Protein AF-A0A6A3FKB7-F1 (afdb_monomer_lite)

Structure (mmCIF, N/CA/C/O backbone):
data_AF-A0A6A3FKB7-F1
#
_entry.id   AF-A0A6A3FKB7-F1
#
loop_
_atom_site.group_PDB
_atom_site.id
_atom_site.type_symbol
_atom_site.label_atom_id
_atom_site.label_alt_id
_atom_site.label_comp_id
_atom_site.label_asym_id
_atom_site.label_entity_id
_atom_site.label_seq_id
_atom_site.pdbx_PDB_ins_code
_atom_site.Cartn_x
_atom_site.Cartn_y
_atom_site.Cartn_z
_atom_site.occupancy
_atom_site.B_iso_or_equiv
_atom_site.auth_seq_id
_atom_site.auth_comp_id
_atom_site.auth_asym_id
_atom_site.auth_atom_id
_atom_site.pdbx_PDB_model_num
ATOM 1 N N . MET A 1 1 ? 15.872 8.298 20.020 1.00 58.31 1 MET A N 1
ATOM 2 C CA . MET A 1 1 ? 15.074 8.500 18.786 1.00 58.31 1 MET A CA 1
ATOM 3 C C . MET A 1 1 ? 13.863 7.570 18.699 1.00 58.31 1 MET A C 1
ATOM 5 O O . MET A 1 1 ? 12.781 8.082 18.463 1.00 58.31 1 MET A O 1
ATOM 9 N N . ILE A 1 2 ? 13.995 6.256 18.947 1.00 61.88 2 ILE A N 1
ATOM 10 C CA . ILE A 1 2 ? 12.861 5.299 18.906 1.00 61.88 2 ILE A CA 1
ATOM 11 C C . ILE A 1 2 ? 11.715 5.698 19.858 1.00 61.88 2 ILE A C 1
ATOM 13 O O . ILE A 1 2 ? 10.559 5.706 19.453 1.00 61.88 2 ILE A O 1
ATOM 17 N N . ASP A 1 3 ? 12.032 6.111 21.088 1.00 78.69 3 ASP A N 1
ATOM 18 C CA . ASP A 1 3 ? 11.029 6.539 22.079 1.00 78.69 3 ASP A CA 1
ATOM 19 C C . ASP A 1 3 ? 10.209 7.767 21.624 1.00 78.69 3 ASP A C 1
ATOM 21 O O . ASP A 1 3 ? 8.993 7.818 21.791 1.00 78.69 3 ASP A O 1
ATOM 25 N N . GLN A 1 4 ? 10.852 8.730 20.953 1.00 84.50 4 GLN A N 1
ATOM 26 C CA . GLN A 1 4 ? 10.176 9.915 20.415 1.00 84.50 4 GLN A CA 1
ATOM 27 C C . GLN A 1 4 ? 9.254 9.563 19.241 1.00 84.50 4 GLN A C 1
ATOM 29 O O . GLN A 1 4 ? 8.135 10.064 19.165 1.00 84.50 4 GLN A O 1
ATOM 34 N N . ALA A 1 5 ? 9.696 8.672 18.349 1.00 85.69 5 ALA A N 1
ATOM 35 C CA . ALA A 1 5 ? 8.876 8.197 17.241 1.00 85.69 5 ALA A CA 1
ATOM 36 C C . ALA A 1 5 ? 7.617 7.477 17.752 1.00 85.69 5 ALA A C 1
ATOM 38 O O . ALA A 1 5 ? 6.517 7.778 17.288 1.00 85.69 5 ALA A O 1
ATOM 39 N N . LYS A 1 6 ? 7.749 6.598 18.757 1.00 88.25 6 LYS A N 1
ATOM 40 C CA . LYS A 1 6 ? 6.601 5.907 19.368 1.00 88.25 6 LYS A CA 1
ATOM 41 C C . LYS A 1 6 ? 5.628 6.882 20.042 1.00 88.25 6 LYS A C 1
ATOM 43 O O . LYS A 1 6 ? 4.419 6.760 19.858 1.00 88.25 6 LYS A O 1
ATOM 48 N N . LYS A 1 7 ? 6.137 7.894 20.757 1.00 91.06 7 LYS A N 1
ATOM 49 C CA . LYS A 1 7 ? 5.312 8.971 21.341 1.00 91.06 7 LYS A CA 1
ATOM 50 C C . LYS A 1 7 ? 4.525 9.740 20.282 1.00 91.06 7 LYS A C 1
ATOM 52 O O . LYS A 1 7 ? 3.351 10.040 20.488 1.00 91.06 7 LYS A O 1
ATOM 57 N N . GLU A 1 8 ? 5.145 10.042 19.146 1.00 91.50 8 GLU A N 1
ATOM 58 C CA . GLU A 1 8 ? 4.450 10.708 18.044 1.00 91.50 8 GLU A CA 1
ATOM 59 C C . GLU A 1 8 ? 3.413 9.811 17.375 1.00 91.50 8 GLU A C 1
ATOM 61 O O . GLU A 1 8 ? 2.314 10.282 17.095 1.00 91.50 8 GLU A O 1
ATOM 66 N N . LEU A 1 9 ? 3.704 8.524 17.177 1.00 90.38 9 LEU A N 1
ATOM 67 C CA . LEU A 1 9 ? 2.720 7.572 16.661 1.00 90.38 9 LEU A CA 1
ATOM 68 C C . LEU A 1 9 ? 1.465 7.541 17.538 1.00 90.38 9 LEU A C 1
ATOM 70 O O . LEU A 1 9 ? 0.347 7.627 17.032 1.00 90.38 9 LEU A O 1
ATOM 74 N N . GLU A 1 10 ? 1.652 7.485 18.853 1.00 91.31 10 GLU A N 1
ATOM 75 C CA . GLU A 1 10 ? 0.555 7.506 19.817 1.00 91.31 10 GLU A CA 1
ATOM 76 C C . GLU A 1 10 ? -0.222 8.832 19.786 1.00 91.31 10 GLU A C 1
ATOM 78 O O . GLU A 1 10 ? -1.454 8.842 19.803 1.00 91.31 10 GLU A O 1
ATOM 83 N N . LEU A 1 11 ? 0.473 9.967 19.654 1.00 92.31 11 LEU A N 1
ATOM 84 C CA . LEU A 1 11 ? -0.173 11.268 19.473 1.00 92.31 11 LEU A CA 1
ATOM 85 C C . LEU A 1 11 ? -1.047 11.301 18.210 1.00 92.31 11 LEU A C 1
ATOM 87 O O . LEU A 1 11 ? -2.169 11.809 18.253 1.00 92.31 11 LEU A O 1
ATOM 91 N N . TYR A 1 12 ? -0.551 10.770 17.092 1.00 91.44 12 TYR A N 1
ATOM 92 C CA . TYR A 1 12 ? -1.297 10.705 15.837 1.00 91.44 12 TYR A CA 1
ATOM 93 C C . TYR A 1 12 ? -2.504 9.764 15.930 1.00 91.44 12 TYR A C 1
ATOM 95 O O . TYR A 1 12 ? -3.583 10.142 15.473 1.00 91.44 12 TYR A O 1
ATOM 103 N N . ARG A 1 13 ? -2.375 8.609 16.599 1.00 90.44 13 ARG A N 1
ATOM 104 C CA . ARG A 1 13 ? -3.504 7.705 16.891 1.00 90.44 13 ARG A CA 1
ATOM 105 C C . ARG A 1 13 ? -4.603 8.409 17.692 1.00 90.44 13 ARG A C 1
ATOM 107 O O . ARG A 1 13 ? -5.760 8.395 17.275 1.00 90.44 13 ARG A O 1
ATOM 114 N N . ARG A 1 14 ? -4.244 9.103 18.780 1.00 92.38 14 ARG A N 1
ATOM 115 C CA . ARG A 1 14 ? -5.203 9.873 19.598 1.00 92.38 14 ARG A CA 1
ATOM 116 C C . ARG A 1 14 ? -5.870 10.995 18.811 1.00 92.38 14 ARG A C 1
ATOM 118 O O . ARG A 1 14 ? -7.070 11.212 18.929 1.00 92.38 14 ARG A O 1
ATOM 125 N N . ARG A 1 15 ? -5.109 11.719 17.986 1.00 91.75 15 ARG A N 1
ATOM 126 C CA . ARG A 1 15 ? -5.670 12.772 17.125 1.00 91.75 15 ARG A CA 1
ATOM 127 C C . ARG A 1 15 ? -6.624 12.202 16.081 1.00 91.75 15 ARG A C 1
ATOM 129 O O . ARG A 1 15 ? -7.678 12.791 15.870 1.00 91.75 15 ARG A O 1
ATOM 136 N N . GLY A 1 16 ? -6.286 11.065 15.476 1.00 91.75 16 GLY A N 1
ATOM 137 C CA . GLY A 1 16 ? -7.167 10.345 14.560 1.00 91.75 16 GLY A CA 1
ATOM 138 C C . GLY A 1 16 ? -8.492 9.962 15.218 1.00 91.75 16 GLY A C 1
ATOM 139 O O . GLY A 1 16 ? -9.553 10.188 14.644 1.00 91.75 16 GLY A O 1
ATOM 140 N N . GLU A 1 17 ? -8.453 9.479 16.462 1.00 91.69 17 GLU A N 1
ATOM 141 C CA . GLU A 1 17 ? -9.659 9.199 17.246 1.00 91.69 17 GLU A CA 1
ATOM 142 C C . GLU A 1 17 ? -10.502 10.453 17.507 1.00 91.69 17 GLU A C 1
ATOM 144 O O . GLU A 1 17 ? -11.711 10.432 17.286 1.00 91.69 17 GLU A O 1
ATOM 149 N N . VAL A 1 18 ? -9.880 11.566 17.903 1.00 94.00 18 VAL A N 1
ATOM 150 C CA . VAL A 1 18 ? -10.597 12.837 18.092 1.00 94.00 18 VAL A CA 1
ATOM 151 C C . VAL A 1 18 ? -11.254 13.308 16.793 1.00 94.00 18 VAL A C 1
ATOM 153 O O . VAL A 1 18 ? -12.400 13.753 16.829 1.00 94.00 18 VAL A O 1
ATOM 156 N N . ILE A 1 19 ? -10.556 13.216 15.655 1.00 91.56 19 ILE A N 1
ATOM 157 C CA . ILE A 1 19 ? -11.103 13.586 14.340 1.00 91.56 19 ILE A CA 1
ATOM 158 C C . ILE A 1 19 ? -12.301 12.702 14.006 1.00 91.56 19 ILE A C 1
ATOM 160 O O . ILE A 1 19 ? -13.365 13.227 13.696 1.00 91.56 19 ILE A O 1
ATOM 164 N N . ARG A 1 20 ? -12.161 11.380 14.135 1.00 90.94 20 ARG A N 1
ATOM 165 C CA . ARG A 1 20 ? -13.242 10.427 13.858 1.00 90.94 20 ARG A CA 1
ATOM 166 C C . ARG A 1 20 ? -14.475 10.698 14.718 1.00 90.94 20 ARG A C 1
ATOM 168 O O . ARG A 1 20 ? -15.578 10.731 14.194 1.00 90.94 20 ARG A O 1
ATOM 175 N N . ASN A 1 21 ? -14.289 10.960 16.010 1.00 92.56 21 ASN A N 1
ATOM 176 C CA . ASN A 1 21 ? -15.400 11.226 16.926 1.00 92.56 21 ASN A CA 1
ATOM 177 C C . ASN A 1 21 ? -16.098 12.566 16.636 1.00 92.56 21 ASN A C 1
ATOM 179 O O . ASN A 1 21 ? -17.286 12.708 16.910 1.00 92.56 21 ASN A O 1
ATOM 183 N N . LYS A 1 22 ? -15.374 13.557 16.099 1.00 94.50 22 LYS A N 1
ATOM 184 C CA . LYS A 1 22 ? -15.938 14.867 15.730 1.00 94.50 22 LYS A CA 1
ATOM 185 C C . LYS A 1 22 ? -16.515 14.912 14.317 1.00 94.50 22 LYS A C 1
ATOM 187 O O . LYS A 1 22 ? -17.353 15.765 14.042 1.00 94.50 22 LYS A O 1
ATOM 192 N N . CYS A 1 23 ? -16.044 14.043 13.430 1.00 91.38 23 CYS A N 1
ATOM 193 C CA . CYS A 1 23 ? -16.405 14.007 12.017 1.00 91.38 23 CYS A CA 1
ATOM 194 C C . CYS A 1 23 ? -16.743 12.569 11.564 1.00 91.38 23 CYS A C 1
ATOM 196 O O . CYS A 1 23 ? -16.122 12.085 10.610 1.00 91.38 23 CYS A O 1
ATOM 198 N N . PRO A 1 24 ? -17.685 11.869 12.232 1.00 91.06 24 PRO A N 1
ATOM 199 C CA . PRO A 1 24 ? -17.969 10.463 11.942 1.00 91.06 24 PRO A CA 1
ATOM 200 C C . PRO A 1 24 ? -18.500 10.274 10.518 1.00 91.06 24 PRO A C 1
ATOM 202 O O . PRO A 1 24 ? -17.981 9.437 9.789 1.00 91.06 24 PRO A O 1
ATOM 205 N N . GLU A 1 25 ? -19.416 11.141 10.083 1.00 93.44 25 GLU A N 1
ATOM 206 C CA . GLU A 1 25 ? -20.048 11.102 8.756 1.00 93.44 25 GLU A CA 1
ATOM 207 C C . GLU A 1 25 ? -19.017 11.130 7.615 1.00 93.44 25 GLU A C 1
ATOM 209 O O . GLU A 1 25 ? -19.076 10.315 6.699 1.00 93.44 25 GLU A O 1
ATOM 214 N N . TYR A 1 26 ? -18.008 12.006 7.700 1.00 90.06 26 TYR A N 1
ATOM 215 C CA . TYR A 1 26 ? -16.941 12.086 6.694 1.00 90.06 26 TYR A CA 1
ATOM 216 C C . TYR A 1 26 ? -16.057 10.836 6.680 1.00 90.06 26 TYR A C 1
ATOM 218 O O . TYR A 1 26 ? -15.640 10.377 5.616 1.00 90.06 26 TYR A O 1
ATOM 226 N N . CYS A 1 27 ? -15.742 10.284 7.856 1.00 88.12 27 CYS A N 1
ATOM 227 C CA . CYS A 1 27 ? -14.946 9.062 7.942 1.00 88.12 27 CYS A CA 1
ATOM 228 C C . CYS A 1 27 ? -15.719 7.875 7.353 1.00 88.12 27 CYS A C 1
ATOM 230 O O . CYS A 1 27 ? -15.154 7.096 6.587 1.00 88.12 27 CYS A O 1
ATOM 232 N N . GLU A 1 28 ? -17.008 7.768 7.674 1.00 89.38 28 GLU A N 1
ATOM 233 C CA . GLU A 1 28 ? -17.910 6.742 7.153 1.00 89.38 28 GLU A CA 1
ATOM 234 C C . GLU A 1 28 ? -18.101 6.863 5.641 1.00 89.38 28 GLU A C 1
ATOM 236 O O . GLU A 1 28 ? -18.038 5.855 4.944 1.00 89.38 28 GLU A O 1
ATOM 241 N N . GLU A 1 29 ? -18.257 8.073 5.100 1.00 91.00 29 GLU A N 1
ATOM 242 C CA . GLU A 1 29 ? -18.391 8.287 3.656 1.00 91.00 29 GLU A CA 1
ATOM 243 C C . GLU A 1 29 ? -17.128 7.851 2.897 1.00 91.00 29 GLU A C 1
ATOM 245 O O . GLU A 1 29 ? -17.216 7.178 1.865 1.00 91.00 29 GLU A O 1
ATOM 250 N N . ILE A 1 30 ? -15.942 8.170 3.428 1.00 88.06 30 ILE A N 1
ATOM 251 C CA . ILE A 1 30 ? -14.670 7.729 2.842 1.00 88.06 30 ILE A CA 1
ATOM 252 C C . ILE A 1 30 ? -14.556 6.204 2.901 1.00 88.06 30 ILE A C 1
ATOM 254 O O . ILE A 1 30 ? -14.237 5.587 1.885 1.00 88.06 30 ILE A O 1
ATOM 258 N N . LEU A 1 31 ? -14.838 5.585 4.052 1.00 87.00 31 LEU A N 1
ATOM 259 C CA . LEU A 1 31 ? -14.788 4.127 4.204 1.00 87.00 31 LEU A CA 1
ATOM 260 C C . LEU A 1 31 ? -15.800 3.425 3.292 1.00 87.00 31 LEU A C 1
ATOM 262 O O . LEU A 1 31 ? -15.442 2.469 2.611 1.00 87.00 31 LEU A O 1
ATOM 266 N N . LYS A 1 32 ? -17.018 3.956 3.172 1.00 88.62 32 LYS A N 1
ATOM 267 C CA . LYS A 1 32 ? -18.033 3.444 2.248 1.00 88.62 32 LYS A CA 1
ATOM 268 C C . LYS A 1 32 ? -17.564 3.521 0.798 1.00 88.62 32 LYS A C 1
ATOM 270 O O . LYS A 1 32 ? -17.736 2.570 0.044 1.00 88.62 32 LYS A O 1
ATOM 275 N N . LYS A 1 33 ? -16.925 4.624 0.401 1.00 87.69 33 LYS A N 1
ATOM 276 C CA . LYS A 1 33 ? -16.352 4.758 -0.944 1.00 87.69 33 LYS A CA 1
ATOM 277 C C . LYS A 1 33 ? -15.247 3.731 -1.192 1.00 87.69 33 LYS A C 1
ATOM 279 O O . LYS A 1 33 ? -15.163 3.183 -2.288 1.00 87.69 33 LYS A O 1
ATOM 284 N N . ILE A 1 34 ? -14.418 3.459 -0.185 1.00 84.75 34 ILE A N 1
ATOM 285 C CA . ILE A 1 34 ? -13.411 2.392 -0.226 1.00 84.75 34 ILE A CA 1
ATOM 286 C C . ILE A 1 34 ? -14.090 1.027 -0.408 1.00 84.75 34 ILE A C 1
ATOM 288 O O . ILE A 1 34 ? -13.704 0.269 -1.295 1.00 84.75 34 ILE A O 1
ATOM 292 N N . ASP A 1 35 ? -15.132 0.736 0.369 1.00 84.62 35 ASP A N 1
ATOM 293 C CA . ASP A 1 35 ? -15.893 -0.510 0.257 1.00 84.62 35 ASP A CA 1
ATOM 294 C C . ASP A 1 35 ? -16.522 -0.683 -1.125 1.00 84.62 35 ASP A C 1
ATOM 296 O O . ASP A 1 35 ? -16.459 -1.767 -1.702 1.00 84.62 35 ASP A O 1
ATOM 300 N N . ASP A 1 36 ? -17.103 0.380 -1.678 1.00 85.62 36 ASP A N 1
ATOM 301 C CA . ASP A 1 36 ? -17.734 0.352 -2.995 1.00 85.62 36 ASP A CA 1
ATOM 302 C C . ASP A 1 36 ? -16.709 0.132 -4.118 1.00 85.62 36 ASP A C 1
ATOM 304 O O . ASP A 1 36 ? -16.989 -0.614 -5.058 1.00 85.62 36 ASP A O 1
ATOM 308 N N . LEU A 1 37 ? -15.494 0.683 -3.999 1.00 82.50 37 LEU A N 1
ATOM 309 C CA . LEU A 1 37 ? -14.394 0.389 -4.928 1.00 82.50 37 LEU A CA 1
ATOM 310 C C . LEU A 1 37 ? -13.999 -1.093 -4.893 1.00 82.50 37 LEU A C 1
ATOM 312 O O . LEU A 1 37 ? -13.748 -1.690 -5.941 1.00 82.50 37 LEU A O 1
ATOM 316 N N . PHE A 1 38 ? -14.001 -1.707 -3.708 1.00 81.25 38 PHE A N 1
ATOM 317 C CA . PHE A 1 38 ? -13.690 -3.127 -3.548 1.00 81.25 38 PHE A CA 1
ATOM 318 C C . PHE A 1 38 ? -14.813 -4.072 -4.007 1.00 81.25 38 PHE A C 1
ATOM 320 O O . PHE A 1 38 ? -14.555 -5.257 -4.197 1.00 81.25 38 PHE A O 1
ATOM 327 N N . LYS A 1 39 ? -16.038 -3.574 -4.231 1.00 80.75 39 LYS A N 1
ATOM 328 C CA . LYS A 1 39 ? -17.137 -4.350 -4.842 1.00 80.75 39 LYS A CA 1
ATOM 329 C C . LYS A 1 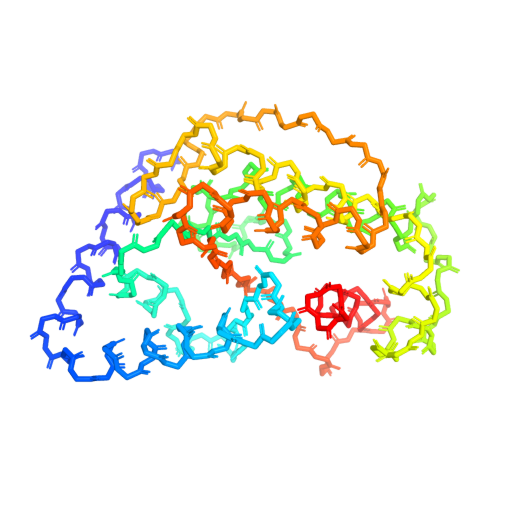39 ? -17.034 -4.444 -6.369 1.00 80.75 39 LYS A C 1
ATOM 331 O O . LYS A 1 39 ? -17.813 -5.172 -6.983 1.00 80.75 39 LYS A O 1
ATOM 336 N N . SER A 1 40 ? -16.109 -3.711 -6.995 1.00 75.94 40 SER A N 1
ATOM 337 C CA . SER A 1 40 ? -15.831 -3.828 -8.432 1.00 75.94 40 SER A CA 1
ATOM 338 C C . SER A 1 40 ? -15.452 -5.274 -8.798 1.00 75.94 40 SER A C 1
ATOM 340 O O . SER A 1 40 ? -14.743 -5.912 -8.023 1.00 75.94 40 SER A O 1
ATOM 342 N N . PRO A 1 41 ? -15.832 -5.796 -9.984 1.00 68.19 41 PRO A N 1
ATOM 343 C CA . PRO A 1 41 ? -15.390 -7.115 -10.459 1.00 68.19 41 PRO A CA 1
ATOM 344 C C . PRO A 1 41 ? -13.863 -7.245 -10.566 1.00 68.19 41 PRO A C 1
ATOM 346 O O . PRO A 1 41 ? -13.320 -8.345 -10.498 1.00 68.19 41 PRO A O 1
ATOM 349 N N . HIS A 1 42 ? -13.187 -6.107 -10.732 1.00 68.19 42 HIS A N 1
ATOM 350 C CA . HIS A 1 42 ? -11.734 -5.973 -10.729 1.00 68.19 42 HIS A CA 1
ATOM 351 C C . HIS A 1 42 ? -11.391 -4.917 -9.681 1.00 68.19 42 HIS A C 1
ATOM 353 O O . HIS A 1 42 ? -11.185 -3.749 -10.025 1.00 68.19 42 HIS A O 1
ATOM 359 N N . PRO A 1 43 ? -11.463 -5.265 -8.387 1.00 69.06 43 PRO A N 1
ATOM 360 C CA . PRO A 1 43 ? -11.158 -4.302 -7.358 1.00 69.06 43 PRO A CA 1
ATOM 361 C C . PRO A 1 43 ? -9.666 -4.002 -7.428 1.00 69.06 43 PRO A C 1
ATOM 363 O O . PRO A 1 43 ? -8.839 -4.917 -7.396 1.00 69.06 43 PRO A O 1
ATOM 366 N N . LEU A 1 44 ? -9.323 -2.717 -7.531 1.00 69.50 44 LEU A N 1
ATOM 367 C CA . LEU A 1 44 ? -7.935 -2.313 -7.365 1.00 69.50 44 LEU A CA 1
ATOM 368 C C . LEU A 1 44 ? -7.506 -2.765 -5.973 1.00 69.50 44 LEU A C 1
ATOM 370 O O . LEU A 1 44 ? -8.225 -2.491 -5.009 1.00 69.50 44 LEU A O 1
ATOM 374 N N . PRO A 1 45 ? -6.352 -3.421 -5.817 1.00 61.25 45 PRO A N 1
ATOM 375 C CA . PRO A 1 45 ? -5.990 -3.913 -4.499 1.00 61.25 45 PRO A CA 1
ATOM 376 C C . PRO A 1 45 ? -5.584 -2.781 -3.543 1.00 61.25 45 PRO A C 1
ATOM 378 O O . PRO A 1 45 ? -5.284 -3.042 -2.385 1.00 61.25 45 PRO A O 1
ATOM 381 N N . PHE A 1 46 ? -5.544 -1.528 -4.011 1.00 68.00 46 PHE A N 1
ATOM 382 C CA . PHE A 1 46 ? -4.977 -0.402 -3.283 1.00 68.00 46 PHE A CA 1
ATOM 383 C C . PHE A 1 46 ? -5.792 0.860 -3.478 1.00 68.00 46 PHE A C 1
ATOM 385 O O . PHE A 1 46 ? -6.361 1.122 -4.536 1.00 68.00 46 PHE A O 1
ATOM 392 N N . ILE A 1 47 ? -5.726 1.702 -2.458 1.00 66.38 47 ILE A N 1
ATOM 393 C CA . ILE A 1 47 ? -6.082 3.109 -2.538 1.00 66.38 47 ILE A CA 1
ATOM 394 C C . ILE A 1 47 ? -4.791 3.893 -2.336 1.00 66.38 47 ILE A C 1
ATOM 396 O O . ILE A 1 47 ? -3.867 3.441 -1.672 1.00 66.38 47 ILE A O 1
ATOM 400 N N . CYS A 1 48 ? -4.679 5.050 -2.969 1.00 67.62 48 CYS A N 1
ATOM 401 C CA . CYS A 1 48 ? -3.533 5.923 -2.795 1.00 67.62 48 CYS A CA 1
ATOM 402 C C . CYS A 1 48 ? -4.061 7.315 -2.469 1.00 67.62 48 CYS A C 1
ATOM 404 O O . CYS A 1 48 ? -4.796 7.901 -3.265 1.00 67.62 48 CYS A O 1
ATOM 406 N N . VAL A 1 49 ? -3.728 7.819 -1.281 1.00 67.31 49 VAL A N 1
ATOM 407 C CA . VAL A 1 49 ? -4.135 9.154 -0.837 1.00 67.31 49 VAL A CA 1
ATOM 408 C C . VAL A 1 49 ? -3.060 10.149 -1.266 1.00 67.31 49 VAL A C 1
ATOM 410 O O . VAL A 1 49 ? -1.996 10.232 -0.660 1.00 67.31 49 VAL A O 1
ATOM 413 N N . GLU A 1 50 ? -3.340 10.912 -2.320 1.00 67.06 50 GLU A N 1
ATOM 414 C CA . GLU A 1 50 ? -2.448 11.952 -2.837 1.00 67.06 50 GLU A CA 1
ATOM 415 C C . GLU A 1 50 ? -2.829 13.333 -2.281 1.00 67.06 50 GLU A C 1
ATOM 417 O O . GLU A 1 50 ? -4.004 13.662 -2.132 1.00 67.06 50 GLU A O 1
ATOM 422 N N . GLY A 1 51 ? -1.831 14.163 -1.975 1.00 65.62 51 GLY A N 1
ATOM 423 C CA . GLY A 1 51 ? -2.044 15.528 -1.497 1.00 65.62 51 GLY A CA 1
ATOM 424 C C . GLY A 1 51 ? -0.740 16.229 -1.129 1.00 65.62 51 GLY A C 1
ATOM 425 O O . GLY A 1 51 ? 0.248 15.579 -0.775 1.00 65.62 51 GLY A O 1
ATOM 426 N N . SER A 1 52 ? -0.730 17.560 -1.183 1.00 69.12 52 SER A N 1
ATOM 427 C CA . SER A 1 52 ? 0.439 18.374 -0.825 1.00 69.12 52 SER A CA 1
ATOM 428 C C . SER A 1 52 ? 0.882 18.161 0.630 1.00 69.12 52 SER A C 1
ATOM 430 O O . SER A 1 52 ? 0.131 17.656 1.476 1.00 69.12 52 SER A O 1
ATOM 432 N N . SER A 1 53 ? 2.125 18.536 0.941 1.00 72.31 53 SER A N 1
ATOM 433 C CA . SER A 1 53 ? 2.599 18.555 2.329 1.00 72.31 53 SER A CA 1
ATOM 434 C C . SER A 1 53 ? 1.690 19.445 3.188 1.00 72.31 53 SER A C 1
ATOM 436 O O . SER A 1 53 ? 1.201 20.475 2.724 1.00 72.31 53 SER A O 1
ATOM 438 N N . GLY A 1 54 ? 1.399 19.006 4.413 1.00 76.44 54 GLY A N 1
ATOM 439 C CA . GLY A 1 54 ? 0.496 19.708 5.332 1.00 76.44 54 GLY A CA 1
ATOM 440 C C . GLY A 1 54 ? -1.007 19.537 5.069 1.00 76.44 54 GLY A C 1
ATOM 441 O O . GLY A 1 54 ? -1.800 19.991 5.884 1.00 76.44 54 GLY A O 1
ATOM 442 N N . MET A 1 55 ? -1.431 18.833 4.011 1.00 81.44 55 MET A N 1
ATOM 443 C CA . MET A 1 55 ? -2.861 18.637 3.683 1.00 81.44 55 MET A CA 1
ATOM 444 C C . MET A 1 55 ? -3.591 17.613 4.574 1.00 81.44 55 MET A C 1
ATOM 446 O O . MET A 1 55 ? -4.723 17.241 4.288 1.00 81.44 55 MET A O 1
ATOM 450 N N . GLY A 1 56 ? -2.953 17.122 5.639 1.00 81.38 56 GLY A N 1
ATOM 451 C CA . GLY A 1 56 ? -3.614 16.240 6.602 1.00 81.38 56 GLY A CA 1
ATOM 452 C C . GLY A 1 56 ? -3.644 14.749 6.239 1.00 81.38 56 GLY A C 1
ATOM 453 O O . GLY A 1 56 ? -4.458 14.021 6.794 1.00 81.38 56 GLY A O 1
ATOM 454 N N . LYS A 1 57 ? -2.794 14.265 5.321 1.00 83.31 57 LYS A N 1
ATOM 455 C CA . LYS A 1 57 ? -2.814 12.859 4.857 1.00 83.31 57 LYS A CA 1
ATOM 456 C C . LYS A 1 57 ? -2.560 11.854 5.975 1.00 83.31 57 LYS A C 1
ATOM 458 O O . LYS A 1 57 ? -3.320 10.903 6.127 1.00 83.31 57 LYS A O 1
ATOM 463 N N . SER A 1 58 ? -1.541 12.092 6.798 1.00 84.94 58 SER A N 1
ATOM 464 C CA . SER A 1 58 ? -1.266 11.231 7.944 1.00 84.94 58 SER A CA 1
ATOM 465 C C . SER A 1 58 ? -2.429 11.298 8.948 1.00 84.94 58 SER A C 1
ATOM 467 O O . SER A 1 58 ? -2.881 10.270 9.429 1.00 84.94 58 SER A O 1
ATOM 469 N N . GLN A 1 59 ? -3.005 12.477 9.208 1.00 86.56 59 GLN A N 1
ATOM 470 C CA . GLN A 1 59 ? -4.195 12.628 10.060 1.00 86.56 59 GLN A CA 1
ATOM 471 C C . GLN A 1 59 ? -5.389 11.833 9.522 1.00 86.56 59 GLN A C 1
ATOM 473 O O . GLN A 1 59 ? -6.055 11.161 10.307 1.00 86.56 59 GLN A O 1
ATOM 478 N N . LEU A 1 60 ? -5.625 11.865 8.207 1.00 84.31 60 LEU A N 1
ATOM 479 C CA . LEU A 1 60 ? -6.636 11.038 7.557 1.00 84.31 60 LEU A CA 1
ATOM 480 C C . LEU A 1 60 ? -6.334 9.551 7.772 1.00 84.31 60 LEU A C 1
ATOM 482 O O . LEU A 1 60 ? -7.220 8.822 8.205 1.00 84.31 60 LEU A O 1
ATOM 486 N N . ALA A 1 61 ? -5.087 9.117 7.566 1.00 85.50 61 ALA A N 1
ATOM 487 C CA . ALA A 1 61 ? -4.678 7.729 7.776 1.00 85.50 61 ALA A CA 1
ATOM 488 C C . ALA A 1 61 ? -5.029 7.217 9.179 1.00 85.50 61 ALA A C 1
ATOM 490 O O . ALA A 1 61 ? -5.612 6.150 9.318 1.00 85.50 61 ALA A O 1
ATOM 491 N N . PHE A 1 62 ? -4.744 8.003 10.221 1.00 88.19 62 PHE A N 1
ATOM 492 C CA . PHE A 1 62 ? -5.053 7.615 11.601 1.00 88.19 62 PHE A CA 1
ATOM 493 C C . PHE A 1 62 ? -6.524 7.821 11.995 1.00 88.19 62 PHE A C 1
ATOM 495 O O . PHE A 1 62 ? -6.980 7.210 12.965 1.00 88.19 62 PHE A O 1
ATOM 502 N N . ALA A 1 63 ? -7.271 8.672 11.286 1.00 89.12 63 ALA A N 1
ATOM 503 C CA . ALA A 1 63 ? -8.706 8.848 11.505 1.00 89.12 63 ALA A CA 1
ATOM 504 C C . ALA A 1 63 ? -9.518 7.679 10.925 1.00 89.12 63 ALA A C 1
ATOM 506 O O . ALA A 1 63 ? -10.473 7.220 11.561 1.00 89.12 63 ALA A O 1
ATOM 507 N N . LEU A 1 64 ? -9.098 7.157 9.766 1.00 83.12 64 LEU A N 1
ATOM 508 C CA . LEU A 1 64 ? -9.706 6.006 9.102 1.00 83.12 64 LEU A CA 1
ATOM 509 C C . LEU A 1 64 ? -9.444 4.720 9.904 1.00 83.12 64 LEU A C 1
ATOM 511 O O . LEU A 1 64 ? -8.418 4.056 9.773 1.00 83.12 64 LEU A O 1
ATOM 515 N N . LYS A 1 65 ? -10.402 4.349 10.755 1.00 76.50 65 LYS A N 1
ATOM 516 C CA . LYS A 1 65 ? -10.414 3.073 11.482 1.00 76.50 65 LYS A CA 1
ATOM 517 C C . LYS A 1 65 ? -11.695 2.330 11.122 1.00 76.50 65 LYS A C 1
ATOM 519 O O . LYS A 1 65 ? -12.728 2.563 11.737 1.00 76.50 65 LYS A O 1
ATOM 524 N N . GLY A 1 66 ? -11.611 1.503 10.086 1.00 74.50 66 GLY A N 1
ATOM 525 C CA . GLY A 1 66 ? -12.705 0.644 9.639 1.00 74.50 66 GLY A CA 1
ATOM 526 C C . GLY A 1 66 ? -12.519 -0.807 10.075 1.00 74.50 66 GLY A C 1
ATOM 527 O O . GLY A 1 66 ? -11.590 -1.143 10.808 1.00 74.50 66 GLY A O 1
ATOM 528 N N . GLU A 1 67 ? -13.387 -1.671 9.562 1.00 83.50 67 GLU A N 1
ATOM 529 C CA . GLU A 1 67 ? -13.350 -3.125 9.783 1.00 83.50 67 GLU A CA 1
ATOM 530 C C . GLU A 1 67 ? -12.220 -3.822 9.005 1.00 83.50 67 GLU A C 1
ATOM 532 O O . GLU A 1 67 ? -11.940 -5.002 9.213 1.00 83.50 67 GLU A O 1
ATOM 537 N N . ARG A 1 68 ? -11.559 -3.091 8.098 1.00 87.75 68 ARG A N 1
ATOM 538 C CA . ARG A 1 68 ? -10.504 -3.611 7.226 1.00 87.75 68 ARG A CA 1
ATOM 539 C C . ARG A 1 68 ? -9.116 -3.416 7.834 1.00 87.75 68 ARG A C 1
ATOM 541 O O . ARG A 1 68 ? -8.866 -2.376 8.457 1.00 87.75 68 ARG A O 1
ATOM 548 N N . PRO A 1 69 ? -8.184 -4.349 7.592 1.00 89.94 69 PRO A N 1
ATOM 549 C CA . PRO A 1 69 ? -6.774 -4.081 7.808 1.00 89.94 69 PRO A CA 1
ATOM 550 C C . PRO A 1 69 ? -6.289 -2.971 6.868 1.00 89.94 69 PRO A C 1
ATOM 552 O O . PRO A 1 69 ? -6.769 -2.839 5.739 1.00 89.94 69 PRO A O 1
ATOM 555 N N . TRP A 1 70 ? -5.311 -2.180 7.297 1.00 88.44 70 TRP A N 1
ATOM 556 C CA . TRP A 1 70 ? -4.659 -1.218 6.415 1.00 88.44 70 TRP A CA 1
ATOM 557 C C . TRP A 1 70 ? -3.195 -1.009 6.743 1.00 88.44 70 TRP A C 1
ATOM 559 O O . TRP A 1 70 ? -2.762 -1.147 7.885 1.00 88.44 70 TRP A O 1
ATOM 569 N N . PHE A 1 71 ? -2.427 -0.630 5.728 1.00 88.62 71 PHE A N 1
ATOM 570 C CA . PHE A 1 71 ? -1.020 -0.289 5.886 1.00 88.62 71 PHE A CA 1
ATOM 571 C C . PHE A 1 71 ? -0.770 1.179 5.587 1.00 88.62 71 PHE A C 1
ATOM 573 O O . PHE A 1 71 ? -1.400 1.766 4.709 1.00 88.62 71 PHE A O 1
ATOM 580 N N . TYR A 1 72 ? 0.220 1.742 6.269 1.00 88.00 72 TYR A N 1
ATOM 581 C CA . TYR A 1 72 ? 0.747 3.067 5.985 1.00 88.00 72 TYR A CA 1
ATOM 582 C C . TYR A 1 72 ? 2.257 2.994 5.815 1.00 88.00 72 TYR A C 1
ATOM 584 O O . TYR A 1 72 ? 2.964 2.414 6.643 1.00 88.00 72 TYR A O 1
ATOM 592 N N . TRP A 1 73 ? 2.756 3.587 4.737 1.00 88.62 73 TRP A N 1
ATOM 593 C CA . TRP A 1 73 ? 4.184 3.753 4.508 1.00 88.62 73 TRP A CA 1
ATOM 594 C C . TRP A 1 73 ? 4.455 4.925 3.572 1.00 88.62 73 TRP A C 1
ATOM 596 O O . TRP A 1 73 ? 3.549 5.535 3.007 1.00 88.62 73 TRP A O 1
ATOM 606 N N . LEU A 1 74 ? 5.732 5.249 3.418 1.00 87.12 74 LEU A N 1
ATOM 607 C CA . LEU A 1 74 ? 6.193 6.364 2.608 1.00 87.12 74 LEU A CA 1
ATOM 608 C C . LEU A 1 74 ? 6.677 5.873 1.251 1.00 87.12 74 LEU A C 1
ATOM 610 O O . LEU A 1 74 ? 7.296 4.812 1.136 1.00 87.12 74 LEU A O 1
ATOM 614 N N . ALA A 1 75 ? 6.451 6.684 0.224 1.00 84.19 75 ALA A N 1
ATOM 615 C CA . ALA A 1 75 ? 6.967 6.431 -1.115 1.00 84.19 75 ALA A CA 1
ATOM 616 C C . ALA A 1 75 ? 8.491 6.582 -1.199 1.00 84.19 75 ALA A C 1
ATOM 618 O O . ALA A 1 75 ? 9.117 6.059 -2.118 1.00 84.19 75 ALA A O 1
ATOM 619 N N . SER A 1 76 ? 9.097 7.280 -0.245 1.00 81.25 76 SER A N 1
ATOM 620 C CA . SER A 1 76 ? 10.530 7.545 -0.181 1.00 81.25 76 SER A CA 1
ATOM 621 C C . SER A 1 76 ? 11.155 6.985 1.098 1.00 81.25 76 SER A C 1
ATOM 623 O O . SER A 1 76 ? 10.471 6.563 2.033 1.00 81.25 76 SER A O 1
ATOM 625 N N . GLN A 1 77 ? 12.487 6.944 1.132 1.00 81.50 77 GLN A N 1
ATOM 626 C CA . GLN A 1 77 ? 13.212 6.602 2.352 1.00 81.50 77 GLN A CA 1
ATOM 627 C C . GLN A 1 77 ? 13.072 7.713 3.395 1.00 81.50 77 GLN A C 1
ATOM 629 O O . GLN A 1 77 ? 13.078 8.899 3.070 1.00 81.50 77 GLN A O 1
ATOM 634 N N . VAL A 1 78 ? 13.009 7.314 4.665 1.00 83.06 78 VAL A N 1
ATOM 635 C CA . VAL A 1 78 ? 13.033 8.246 5.797 1.00 83.06 78 VAL A CA 1
ATOM 636 C C . VAL A 1 78 ? 14.435 8.847 5.906 1.00 83.06 78 VAL A C 1
ATOM 638 O O . VAL A 1 78 ? 15.411 8.115 6.068 1.00 83.06 78 VAL A O 1
ATOM 641 N N . GLY A 1 79 ? 14.533 10.171 5.799 1.00 80.25 79 GLY A N 1
ATOM 642 C CA . GLY A 1 79 ? 15.785 10.924 5.879 1.00 80.25 79 GLY A CA 1
ATOM 643 C C . GLY A 1 79 ? 15.906 11.743 7.165 1.00 80.25 79 GLY A C 1
ATOM 644 O O . GLY A 1 79 ? 14.979 11.827 7.964 1.00 80.25 79 GLY A O 1
ATOM 645 N N . VAL A 1 80 ? 17.050 12.410 7.344 1.00 73.12 80 VAL A N 1
ATOM 646 C CA . VAL A 1 80 ? 17.374 13.200 8.554 1.00 73.12 80 VAL A CA 1
ATOM 647 C C . VAL A 1 80 ? 16.394 14.364 8.797 1.00 73.12 80 VAL A C 1
ATOM 649 O O . VAL A 1 80 ? 16.216 14.783 9.934 1.00 73.12 80 VAL A O 1
ATOM 652 N N . GLY A 1 81 ? 15.729 14.866 7.749 1.00 75.31 81 GLY A N 1
ATOM 653 C CA . GLY A 1 81 ? 14.706 15.919 7.837 1.00 75.31 81 GLY A CA 1
ATOM 654 C C . GLY A 1 81 ? 13.257 15.418 7.853 1.00 75.31 81 GLY A C 1
ATOM 655 O O . GLY A 1 81 ? 12.336 16.229 7.791 1.00 75.31 81 GLY A O 1
ATOM 656 N N . SER A 1 82 ? 13.031 14.102 7.874 1.00 81.69 82 SER A N 1
ATOM 657 C CA . SER A 1 82 ? 11.684 13.531 7.903 1.00 81.69 82 SER A CA 1
ATOM 658 C C . SER A 1 82 ? 10.997 13.773 9.248 1.00 81.69 82 SER A C 1
ATOM 660 O O . SER A 1 82 ? 11.649 13.855 10.288 1.00 81.69 82 SER A O 1
ATOM 662 N N . GLN A 1 83 ? 9.661 13.836 9.241 1.00 83.38 83 GLN A N 1
ATOM 663 C CA . GLN A 1 83 ? 8.885 13.887 10.481 1.00 83.38 83 GLN A CA 1
ATOM 664 C C . GLN A 1 83 ? 9.237 12.686 11.365 1.00 83.38 83 GLN A C 1
ATOM 666 O O . GLN A 1 83 ? 9.341 11.563 10.882 1.00 83.38 83 GLN A O 1
ATOM 671 N N . ASN A 1 84 ? 9.386 12.894 12.667 1.00 87.25 84 ASN A N 1
ATOM 672 C CA . ASN A 1 84 ? 9.774 11.830 13.596 1.00 87.25 84 ASN A CA 1
ATOM 673 C C . ASN A 1 84 ? 8.799 10.635 13.568 1.00 87.25 84 ASN A C 1
ATOM 675 O O . ASN A 1 84 ? 9.256 9.493 13.649 1.00 87.25 84 ASN A O 1
ATOM 679 N N . LEU A 1 85 ? 7.493 10.877 13.374 1.00 88.62 85 LEU A N 1
ATOM 680 C CA . LEU A 1 85 ? 6.468 9.859 13.095 1.00 88.62 85 LEU A CA 1
ATOM 681 C C . LEU A 1 85 ? 6.922 8.836 12.042 1.00 88.62 85 LEU A C 1
ATOM 683 O O . LEU A 1 85 ? 6.683 7.638 12.195 1.00 88.62 85 LEU A O 1
ATOM 687 N N . TYR A 1 86 ? 7.579 9.293 10.979 1.00 88.94 86 TYR A N 1
ATOM 688 C CA . TYR A 1 86 ? 7.959 8.473 9.830 1.00 88.94 86 TYR A CA 1
ATOM 689 C C . TYR A 1 86 ? 8.979 7.395 10.182 1.00 88.94 86 TYR A C 1
ATOM 691 O O . TYR A 1 86 ? 9.003 6.343 9.544 1.00 88.94 86 TYR A O 1
ATOM 699 N N . ASN A 1 87 ? 9.751 7.584 11.255 1.00 88.81 87 ASN A N 1
ATOM 700 C CA . ASN A 1 87 ? 10.675 6.564 11.742 1.00 88.81 87 ASN A CA 1
ATOM 701 C C . ASN A 1 87 ? 9.960 5.258 12.122 1.00 88.81 87 ASN A C 1
ATOM 703 O O . ASN A 1 87 ? 10.545 4.190 11.935 1.00 88.81 87 ASN A O 1
ATOM 707 N N . ASN A 1 88 ? 8.693 5.320 12.556 1.00 89.19 88 ASN A N 1
ATOM 708 C CA . ASN A 1 88 ? 7.885 4.127 12.843 1.00 89.19 88 ASN A CA 1
ATOM 709 C C . ASN A 1 88 ? 7.615 3.283 11.590 1.00 89.19 88 ASN A C 1
ATOM 711 O O . ASN A 1 88 ? 7.392 2.085 11.702 1.00 89.19 88 ASN A O 1
ATOM 715 N N . PH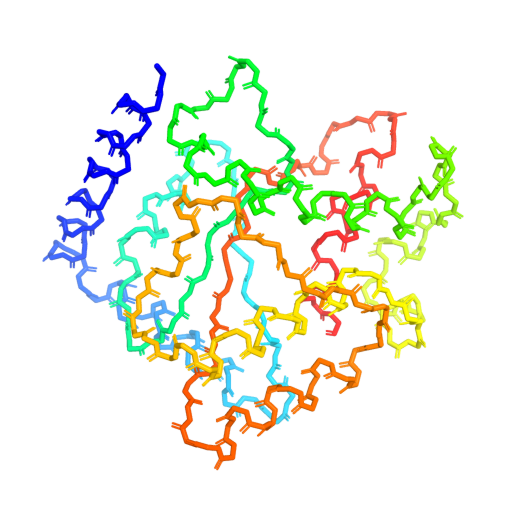E A 1 89 ? 7.666 3.883 10.401 1.00 89.44 89 PHE A N 1
ATOM 716 C CA . PHE A 1 89 ? 7.369 3.225 9.126 1.00 89.44 89 PHE A CA 1
ATOM 717 C C . PHE A 1 89 ? 8.616 3.054 8.252 1.00 89.44 89 PHE A C 1
ATOM 719 O O . PHE A 1 89 ? 8.521 2.625 7.101 1.00 89.44 89 PHE A O 1
ATOM 726 N N . SER A 1 90 ? 9.801 3.365 8.785 1.00 88.44 90 SER A N 1
ATOM 727 C CA . SER A 1 90 ? 11.069 3.335 8.049 1.00 88.44 90 SER A CA 1
ATOM 728 C C . SER A 1 90 ? 11.389 1.956 7.465 1.00 88.44 90 SER A C 1
ATOM 730 O O . SER A 1 90 ? 11.798 1.868 6.308 1.00 88.44 90 SER A O 1
ATOM 732 N N . SER A 1 91 ? 11.149 0.881 8.223 1.00 88.50 91 SER A N 1
ATOM 733 C CA . SER A 1 91 ? 11.401 -0.505 7.804 1.00 88.50 91 SER A CA 1
ATOM 734 C C . SER A 1 91 ? 10.606 -0.877 6.547 1.00 88.50 91 SER A C 1
ATOM 736 O O . SER A 1 91 ? 11.185 -1.252 5.522 1.00 88.50 91 SER A O 1
ATOM 738 N N . ILE A 1 92 ? 9.281 -0.722 6.602 1.00 89.62 92 ILE A N 1
ATOM 739 C CA . ILE A 1 92 ? 8.377 -1.082 5.505 1.00 89.62 92 ILE A CA 1
ATOM 740 C C . ILE A 1 92 ? 8.551 -0.147 4.297 1.00 89.62 92 ILE A C 1
ATOM 742 O O . ILE A 1 92 ? 8.650 -0.624 3.166 1.00 89.62 92 ILE A O 1
ATOM 746 N N . SER A 1 93 ? 8.726 1.160 4.533 1.00 89.50 93 SER A N 1
ATOM 747 C CA . SER A 1 93 ? 8.963 2.157 3.476 1.00 89.50 93 SER A CA 1
ATOM 748 C C . SER A 1 93 ? 10.281 1.892 2.744 1.00 89.50 93 SER A C 1
ATOM 750 O O . SER A 1 93 ? 10.348 1.961 1.520 1.00 89.50 93 SER A O 1
ATOM 752 N N . SER A 1 94 ? 11.334 1.504 3.473 1.00 88.38 94 SER A N 1
ATOM 753 C CA . SER A 1 94 ? 12.633 1.169 2.874 1.00 88.38 94 SER A CA 1
ATOM 754 C C . SER A 1 94 ? 12.569 -0.100 2.026 1.00 88.38 94 SER A C 1
ATOM 756 O O . SER A 1 94 ? 13.226 -0.171 0.987 1.00 88.38 94 SER A O 1
ATOM 758 N N . GLN A 1 95 ? 11.783 -1.101 2.439 1.00 90.75 95 GLN A N 1
ATOM 759 C CA . GLN A 1 95 ? 11.557 -2.302 1.632 1.00 90.75 95 GLN A CA 1
ATOM 760 C C . GLN A 1 95 ? 10.781 -1.981 0.358 1.00 90.75 95 GLN A C 1
ATOM 762 O O . GLN A 1 95 ? 11.221 -2.371 -0.723 1.00 90.75 95 GLN A O 1
ATOM 767 N N . PHE A 1 96 ? 9.691 -1.220 0.467 1.00 90.69 96 PHE A N 1
ATOM 768 C CA . PHE A 1 96 ? 8.933 -0.760 -0.692 1.00 90.69 96 PHE A CA 1
ATOM 769 C C . PHE A 1 96 ? 9.830 0.004 -1.676 1.00 90.69 96 PHE A C 1
ATOM 771 O O . PHE A 1 96 ? 9.937 -0.383 -2.842 1.00 90.69 96 PHE A O 1
ATOM 778 N N . TYR A 1 97 ? 10.561 1.016 -1.193 1.00 88.50 97 TYR A N 1
ATOM 779 C CA . TYR A 1 97 ? 11.468 1.816 -2.017 1.00 88.50 97 TYR A CA 1
ATOM 780 C C . TYR A 1 97 ? 12.540 0.957 -2.699 1.00 88.50 97 TYR A C 1
ATOM 782 O O . TYR A 1 97 ? 12.776 1.098 -3.896 1.00 88.50 97 TYR A O 1
ATOM 790 N N . LYS A 1 98 ? 13.132 -0.006 -1.980 1.00 90.06 98 LYS A N 1
ATOM 791 C CA . LYS A 1 98 ? 14.098 -0.959 -2.547 1.00 90.06 98 LYS A CA 1
ATOM 792 C C . LYS A 1 98 ? 13.518 -1.729 -3.737 1.00 90.06 98 LYS A C 1
ATOM 794 O O . LYS A 1 98 ? 14.222 -1.921 -4.728 1.00 90.06 98 LYS A O 1
ATOM 799 N N . PHE A 1 99 ? 12.277 -2.207 -3.648 1.00 92.50 99 PHE A N 1
ATOM 800 C CA . PHE A 1 99 ? 11.655 -2.955 -4.744 1.00 92.50 99 PHE A CA 1
ATOM 801 C C . PHE A 1 99 ? 11.282 -2.054 -5.922 1.00 92.50 99 PHE A C 1
ATOM 803 O O . PHE A 1 99 ? 11.535 -2.438 -7.060 1.00 92.50 99 PHE A O 1
ATOM 810 N N . VAL A 1 100 ? 10.822 -0.828 -5.659 1.00 90.31 100 VAL A N 1
ATOM 811 C CA . VAL A 1 100 ? 10.631 0.195 -6.699 1.00 90.31 100 VAL A CA 1
ATOM 812 C C . VAL A 1 100 ? 11.942 0.476 -7.443 1.00 90.31 100 VAL A C 1
ATOM 814 O O . VAL A 1 100 ? 11.972 0.455 -8.672 1.00 90.31 100 VAL A O 1
ATOM 817 N N . THR A 1 101 ? 13.059 0.664 -6.728 1.00 87.50 101 THR A N 1
ATOM 818 C CA . THR A 1 101 ? 14.377 0.853 -7.357 1.00 87.50 101 THR A CA 1
ATOM 819 C C . THR A 1 101 ? 14.795 -0.366 -8.174 1.00 87.50 101 THR A C 1
ATOM 821 O O . THR A 1 101 ? 15.337 -0.203 -9.261 1.00 87.50 101 THR A O 1
ATOM 824 N N . LYS A 1 102 ? 14.519 -1.591 -7.712 1.00 89.94 102 LYS A N 1
ATOM 825 C CA . LYS A 1 102 ? 14.825 -2.801 -8.491 1.00 89.94 102 LYS A CA 1
ATOM 826 C C . LYS A 1 102 ? 14.043 -2.896 -9.805 1.00 89.94 102 LYS A C 1
ATOM 828 O O . LYS A 1 102 ? 14.559 -3.491 -10.747 1.00 89.94 102 LYS A O 1
ATOM 833 N N . ASP A 1 103 ? 12.828 -2.358 -9.872 1.00 90.50 103 ASP A N 1
ATOM 834 C CA . ASP A 1 103 ? 12.019 -2.381 -11.097 1.00 90.50 103 ASP A CA 1
ATOM 835 C C . ASP A 1 103 ? 12.347 -1.221 -12.051 1.00 90.50 103 ASP A C 1
ATOM 837 O O . ASP A 1 103 ? 12.350 -1.410 -13.271 1.00 90.50 103 ASP A O 1
ATOM 841 N N . MET A 1 104 ? 12.669 -0.045 -11.503 1.00 84.62 104 MET A N 1
ATOM 842 C CA . MET A 1 104 ? 12.919 1.183 -12.271 1.00 84.62 104 MET A CA 1
ATOM 843 C C . MET A 1 104 ? 14.391 1.408 -12.632 1.00 84.62 104 MET A C 1
ATOM 845 O O . MET A 1 104 ? 14.696 1.918 -13.713 1.00 84.62 104 MET A O 1
ATOM 849 N N . ALA A 1 105 ? 15.307 1.040 -11.736 1.00 78.81 105 ALA A N 1
ATOM 850 C CA . ALA A 1 105 ? 16.742 1.284 -11.853 1.00 78.81 105 ALA A CA 1
ATOM 851 C C . ALA A 1 105 ? 17.595 0.148 -11.233 1.00 78.81 105 ALA A C 1
ATOM 853 O O . ALA A 1 105 ? 18.376 0.395 -10.309 1.00 78.81 105 ALA A O 1
ATOM 854 N N . PRO A 1 106 ? 17.486 -1.107 -11.723 1.00 67.00 106 PRO A N 1
ATOM 855 C CA . PRO A 1 106 ? 18.152 -2.276 -11.131 1.00 67.00 106 PRO A CA 1
ATOM 856 C C . PRO A 1 106 ? 19.685 -2.175 -11.022 1.00 67.00 106 PRO A C 1
ATOM 858 O O . PRO A 1 106 ? 20.266 -2.855 -10.181 1.00 67.00 106 PRO A O 1
ATOM 861 N N . ALA A 1 107 ? 20.333 -1.328 -11.833 1.00 67.06 107 ALA A N 1
ATOM 862 C CA . ALA A 1 107 ? 21.780 -1.076 -11.818 1.00 67.06 107 ALA A CA 1
ATOM 863 C C . ALA A 1 107 ? 22.145 0.373 -11.425 1.00 67.06 107 ALA A C 1
ATOM 865 O O . ALA A 1 107 ? 23.223 0.854 -11.759 1.00 67.06 107 ALA A O 1
ATOM 866 N N . GLY A 1 108 ? 21.228 1.110 -10.786 1.00 62.94 108 GLY A N 1
ATOM 867 C CA . GLY A 1 108 ? 21.407 2.538 -10.483 1.00 62.94 108 GLY A CA 1
ATOM 868 C C . GLY A 1 108 ? 21.226 3.471 -11.688 1.00 62.94 108 GLY A C 1
ATOM 869 O O . GLY A 1 108 ? 21.232 4.687 -11.530 1.00 62.94 108 GLY A O 1
ATOM 870 N N . VAL A 1 109 ? 21.002 2.910 -12.878 1.00 63.88 109 VAL A N 1
ATOM 871 C CA . VAL A 1 109 ? 20.601 3.629 -14.091 1.00 63.88 109 VAL A CA 1
ATOM 872 C C . VAL A 1 109 ? 19.119 3.379 -14.316 1.00 63.88 109 VAL A C 1
ATOM 874 O O . VAL A 1 109 ? 18.682 2.233 -14.245 1.00 63.88 109 VAL A O 1
ATOM 877 N N . MET A 1 110 ? 18.343 4.430 -14.577 1.00 67.62 110 MET A N 1
ATOM 878 C CA . MET A 1 110 ? 16.925 4.292 -14.900 1.00 67.62 110 MET A CA 1
ATOM 879 C C . MET A 1 110 ? 16.779 3.596 -16.257 1.00 67.62 110 MET A C 1
ATOM 881 O O . MET A 1 110 ? 17.154 4.156 -17.282 1.00 67.62 110 MET A O 1
ATOM 885 N N . VAL A 1 111 ? 16.282 2.356 -16.251 1.00 68.69 111 VAL A N 1
ATOM 886 C CA . VAL A 1 111 ? 16.213 1.505 -17.458 1.00 68.69 111 VAL A CA 1
ATOM 887 C C . VAL A 1 111 ? 14.838 1.592 -18.125 1.00 68.69 111 VAL A C 1
ATOM 889 O O . VAL A 1 111 ? 14.702 1.330 -19.317 1.00 68.69 111 VAL A O 1
ATOM 892 N N . ARG A 1 112 ? 13.800 1.963 -17.368 1.00 75.00 112 ARG A N 1
ATOM 893 C CA . ARG A 1 112 ? 12.432 2.065 -17.886 1.00 75.00 112 ARG A CA 1
ATOM 894 C C . ARG A 1 112 ? 12.230 3.369 -18.644 1.00 75.00 112 ARG A C 1
ATOM 896 O O . ARG A 1 112 ? 12.561 4.442 -18.136 1.00 75.00 112 ARG A O 1
ATOM 903 N N . LEU A 1 113 ? 11.657 3.260 -19.842 1.00 75.69 113 LEU A N 1
ATOM 904 C CA . LEU A 1 113 ? 11.283 4.410 -20.653 1.00 75.69 113 LEU A CA 1
ATOM 905 C C . LEU A 1 113 ? 10.243 5.248 -19.901 1.00 75.69 113 LEU A C 1
ATOM 907 O O . LEU A 1 113 ? 9.285 4.718 -19.340 1.00 75.69 113 LEU A O 1
ATOM 911 N N . GLU A 1 114 ? 10.419 6.570 -19.916 1.00 78.50 114 GLU A N 1
ATOM 912 C CA . GLU A 1 114 ? 9.477 7.510 -19.293 1.00 78.50 114 GLU A CA 1
ATOM 913 C C . GLU A 1 114 ? 8.050 7.309 -19.820 1.00 78.50 114 GLU A C 1
ATOM 915 O O . GLU A 1 114 ? 7.103 7.307 -19.039 1.00 78.50 114 GLU A O 1
ATOM 920 N N . ALA A 1 115 ? 7.899 7.059 -21.124 1.00 81.88 115 ALA A N 1
ATOM 921 C CA . ALA A 1 115 ? 6.601 6.804 -21.742 1.00 81.88 115 ALA A CA 1
ATOM 922 C C . ALA A 1 115 ? 5.873 5.599 -21.118 1.00 81.88 115 ALA A C 1
ATOM 924 O O . ALA A 1 115 ? 4.667 5.674 -20.895 1.00 81.88 115 ALA A O 1
ATOM 925 N N . ASP A 1 116 ? 6.598 4.530 -20.776 1.00 85.00 116 ASP A N 1
ATOM 926 C CA . ASP A 1 116 ? 6.014 3.348 -20.137 1.00 85.00 116 ASP A CA 1
ATOM 927 C C . ASP A 1 116 ? 5.651 3.612 -18.678 1.00 85.00 116 ASP A C 1
ATOM 929 O O . ASP A 1 116 ? 4.559 3.262 -18.243 1.00 85.00 116 ASP A O 1
ATOM 933 N N . ALA A 1 117 ? 6.535 4.277 -17.929 1.00 85.19 117 ALA A N 1
ATOM 934 C CA . ALA A 1 117 ? 6.303 4.576 -16.516 1.00 85.19 117 ALA A CA 1
ATOM 935 C C . ALA A 1 117 ? 5.176 5.603 -16.293 1.00 85.19 117 ALA A C 1
ATOM 937 O O . ALA A 1 117 ? 4.493 5.577 -15.270 1.00 85.19 117 ALA A O 1
ATOM 938 N N . LEU A 1 118 ? 4.974 6.535 -17.228 1.00 85.00 118 LEU A N 1
ATOM 939 C CA . LEU A 1 118 ? 3.887 7.514 -17.156 1.00 85.00 118 LEU A CA 1
ATOM 940 C C . LEU A 1 118 ? 2.541 6.924 -17.574 1.00 85.00 118 LEU A C 1
ATOM 942 O O . LEU A 1 118 ? 1.505 7.355 -17.063 1.00 85.00 118 LEU A O 1
ATOM 946 N N . ASN A 1 119 ? 2.549 5.953 -18.484 1.00 86.50 119 ASN A N 1
ATOM 947 C CA . ASN A 1 119 ? 1.343 5.387 -19.056 1.00 86.50 119 ASN A CA 1
ATOM 948 C C . ASN A 1 119 ? 0.814 4.220 -18.211 1.00 86.50 119 ASN A C 1
ATOM 950 O O . ASN A 1 119 ? 1.289 3.095 -18.337 1.00 86.50 119 ASN A O 1
ATOM 954 N N . SER A 1 120 ? -0.224 4.462 -17.405 1.00 85.44 120 SER A N 1
ATOM 955 C CA . SER A 1 120 ? -0.827 3.430 -16.550 1.00 85.44 120 SER A CA 1
ATOM 956 C C . SER A 1 120 ? -1.438 2.254 -17.313 1.00 85.44 120 SER A C 1
ATOM 958 O O . SER A 1 120 ? -1.739 1.260 -16.673 1.00 85.44 120 SER A O 1
ATOM 960 N N . ILE A 1 121 ? -1.619 2.347 -18.641 1.00 86.31 121 ILE A N 1
ATOM 961 C CA . ILE A 1 121 ? -2.054 1.236 -19.509 1.00 86.31 121 ILE A CA 1
ATOM 962 C C . ILE A 1 121 ? -0.889 0.548 -20.255 1.00 86.31 121 ILE A C 1
ATOM 964 O O . ILE A 1 121 ? -1.118 -0.296 -21.120 1.00 86.31 121 ILE A O 1
ATOM 968 N N . SER A 1 122 ? 0.369 0.907 -19.960 1.00 88.75 122 SER A N 1
ATOM 969 C CA . SER A 1 122 ? 1.550 0.274 -20.567 1.00 88.75 122 SER A CA 1
ATOM 970 C C . SER A 1 122 ? 1.642 -1.207 -20.196 1.00 88.75 122 SER A C 1
ATOM 972 O O . SER A 1 122 ? 1.291 -1.622 -19.089 1.00 88.75 122 SER A O 1
ATOM 974 N N . THR A 1 123 ? 2.210 -2.014 -21.098 1.00 89.94 123 THR A N 1
ATOM 975 C CA . THR A 1 123 ? 2.507 -3.433 -20.852 1.00 89.94 123 THR A CA 1
ATOM 976 C C . THR A 1 123 ? 3.387 -3.659 -19.626 1.00 89.94 123 THR A C 1
ATOM 978 O O . THR A 1 123 ? 3.338 -4.751 -19.060 1.00 89.94 123 THR A O 1
ATOM 981 N N . LEU A 1 124 ? 4.133 -2.634 -19.191 1.00 90.06 124 LEU A N 1
ATOM 982 C CA . LEU A 1 124 ? 4.884 -2.631 -17.937 1.00 90.06 124 LEU A CA 1
ATOM 983 C C . LEU A 1 124 ? 4.027 -3.073 -16.741 1.00 90.06 124 LEU A C 1
ATOM 985 O O . LEU A 1 124 ? 4.514 -3.817 -15.896 1.00 90.06 124 LEU A O 1
ATOM 989 N N . TYR A 1 125 ? 2.765 -2.645 -16.676 1.00 90.50 125 TYR A N 1
ATOM 990 C CA . TYR A 1 125 ? 1.908 -2.915 -15.522 1.00 90.50 125 TYR A CA 1
ATOM 991 C C . TYR A 1 125 ? 1.059 -4.187 -15.668 1.00 90.50 125 TYR A C 1
ATOM 993 O O . TYR A 1 125 ? 0.805 -4.870 -14.685 1.00 90.50 125 TYR A O 1
ATOM 1001 N N . PHE A 1 126 ? 0.674 -4.574 -16.889 1.00 87.94 126 PHE A N 1
ATOM 1002 C CA . PHE A 1 126 ? -0.231 -5.722 -17.091 1.00 87.94 126 PHE A CA 1
ATOM 1003 C C . PHE A 1 126 ? 0.470 -7.020 -17.488 1.00 87.94 126 PHE A C 1
ATOM 1005 O O . PHE A 1 126 ? -0.098 -8.093 -17.312 1.00 87.94 126 PHE A O 1
ATOM 1012 N N . LYS A 1 127 ? 1.676 -6.953 -18.066 1.00 87.19 127 LYS A N 1
ATOM 1013 C CA . LYS A 1 127 ? 2.365 -8.142 -18.602 1.00 87.19 127 LYS A CA 1
ATOM 1014 C C . LYS A 1 127 ? 3.641 -8.493 -17.860 1.00 87.19 127 LYS A C 1
ATOM 1016 O O . LYS A 1 127 ? 4.020 -9.661 -17.832 1.00 87.19 127 LYS A O 1
ATOM 1021 N N . GLU A 1 128 ? 4.336 -7.506 -17.310 1.00 91.75 128 GLU A N 1
ATOM 1022 C CA . GLU A 1 128 ? 5.636 -7.756 -16.705 1.00 91.75 128 GLU A CA 1
ATOM 1023 C C . GLU A 1 128 ? 5.554 -8.267 -15.265 1.00 91.75 128 GLU A C 1
ATOM 1025 O O . GLU A 1 128 ? 4.641 -7.953 -14.502 1.00 91.75 128 GLU A O 1
ATOM 1030 N N . SER A 1 129 ? 6.581 -9.026 -14.879 1.00 94.38 129 SER A N 1
ATOM 1031 C CA . SER A 1 129 ? 6.794 -9.430 -13.493 1.00 94.38 129 SER A CA 1
ATOM 1032 C C . SER A 1 129 ? 7.628 -8.384 -12.750 1.00 94.38 129 SER A C 1
ATOM 1034 O O . SER A 1 129 ? 8.825 -8.217 -13.025 1.00 94.38 129 SER A O 1
ATOM 1036 N N . LEU A 1 130 ? 7.009 -7.726 -11.770 1.00 94.50 130 LEU A N 1
ATOM 1037 C CA . LEU A 1 130 ? 7.588 -6.646 -10.972 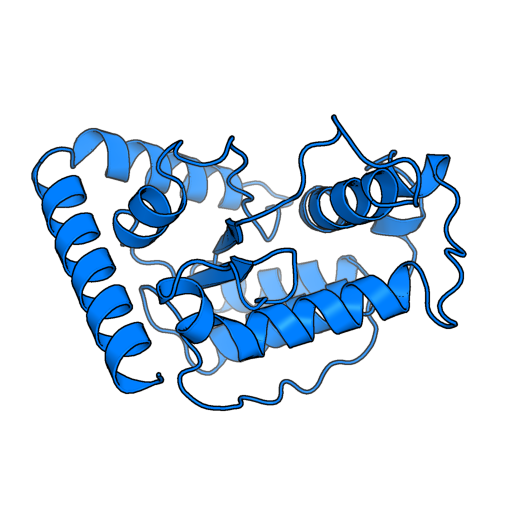1.00 94.50 130 LEU A CA 1
ATOM 1038 C C . LEU A 1 130 ? 7.900 -7.115 -9.546 1.00 94.50 130 LEU A C 1
ATOM 1040 O O . LEU A 1 130 ? 7.180 -7.924 -8.950 1.00 94.50 130 LEU A O 1
ATOM 1044 N N . TRP A 1 131 ? 8.987 -6.601 -8.973 1.00 95.69 131 TRP A N 1
ATOM 1045 C CA . TRP A 1 131 ? 9.284 -6.782 -7.554 1.00 95.69 131 TRP A CA 1
ATOM 1046 C C . TRP A 1 131 ? 8.255 -6.064 -6.680 1.00 95.69 131 TRP A C 1
ATOM 1048 O O . TRP A 1 131 ? 7.912 -6.576 -5.616 1.00 95.69 131 TRP A O 1
ATOM 1058 N N . THR A 1 132 ? 7.747 -4.906 -7.114 1.00 93.88 132 THR A N 1
ATOM 1059 C CA . THR A 1 132 ? 6.715 -4.166 -6.379 1.00 93.88 132 THR A CA 1
ATOM 1060 C C . THR A 1 132 ? 5.410 -4.961 -6.277 1.00 93.88 132 THR A C 1
ATOM 1062 O O . THR A 1 132 ? 4.845 -5.022 -5.187 1.00 93.88 132 THR A O 1
ATOM 1065 N N . TYR A 1 133 ? 4.988 -5.667 -7.336 1.00 94.38 133 TYR A N 1
ATOM 1066 C CA . TYR A 1 133 ? 3.861 -6.612 -7.256 1.00 94.38 133 TYR A CA 1
ATOM 1067 C C . TYR A 1 133 ? 4.146 -7.779 -6.314 1.00 94.38 133 TYR A C 1
ATOM 1069 O O . TYR A 1 133 ? 3.289 -8.157 -5.519 1.00 94.38 133 TYR A O 1
ATOM 1077 N N . GLY A 1 134 ? 5.376 -8.293 -6.323 1.00 95.56 134 GLY A N 1
ATOM 1078 C CA . GLY A 1 134 ? 5.814 -9.298 -5.359 1.00 95.56 134 GLY A CA 1
ATOM 1079 C C . GLY A 1 134 ? 5.672 -8.851 -3.904 1.00 95.56 134 GLY A C 1
ATOM 1080 O O . GLY A 1 134 ? 5.196 -9.602 -3.055 1.00 95.56 134 GLY A O 1
ATOM 1081 N N . PHE A 1 135 ? 6.094 -7.620 -3.610 1.00 94.31 135 PHE A N 1
ATOM 1082 C CA . PHE A 1 135 ? 6.023 -7.032 -2.271 1.00 94.31 135 PHE A CA 1
ATOM 1083 C C . PHE A 1 135 ? 4.578 -6.870 -1.805 1.00 94.31 135 PHE A C 1
ATOM 1085 O O . PHE A 1 135 ? 4.214 -7.281 -0.708 1.00 94.31 135 PHE A O 1
ATOM 1092 N N . ILE A 1 136 ? 3.751 -6.329 -2.688 1.00 92.75 136 ILE A N 1
ATOM 1093 C CA . ILE A 1 136 ? 2.308 -6.215 -2.531 1.00 92.75 136 ILE A CA 1
ATOM 1094 C C . ILE A 1 136 ? 1.664 -7.574 -2.220 1.00 92.75 136 ILE A C 1
ATOM 1096 O O . ILE A 1 136 ? 0.909 -7.699 -1.258 1.00 92.75 136 ILE A O 1
ATOM 1100 N N . ARG A 1 137 ? 1.986 -8.607 -3.006 1.00 94.12 137 ARG A N 1
ATOM 1101 C CA . ARG A 1 137 ? 1.441 -9.952 -2.817 1.00 94.12 137 ARG A CA 1
ATOM 1102 C C . ARG A 1 137 ? 1.839 -10.504 -1.453 1.00 94.12 137 ARG A C 1
ATOM 1104 O O . ARG A 1 137 ? 0.998 -11.068 -0.767 1.00 94.12 137 ARG A O 1
ATOM 1111 N N . ALA A 1 138 ? 3.085 -10.287 -1.033 1.00 94.50 138 ALA A N 1
ATOM 1112 C CA . ALA A 1 138 ? 3.548 -10.700 0.287 1.00 94.50 138 ALA A CA 1
ATOM 1113 C C . ALA A 1 138 ? 2.781 -10.003 1.427 1.00 94.50 138 ALA A C 1
ATOM 1115 O O . ALA A 1 138 ? 2.498 -10.638 2.439 1.00 94.50 138 ALA A O 1
ATOM 1116 N N . LEU A 1 139 ? 2.394 -8.732 1.260 1.00 92.62 139 LEU A N 1
ATOM 1117 C CA . LEU A 1 139 ? 1.544 -8.029 2.228 1.00 92.62 139 LEU A CA 1
ATOM 1118 C C . LEU A 1 139 ? 0.124 -8.594 2.280 1.00 92.62 139 LEU A C 1
ATOM 1120 O O . LEU A 1 139 ? -0.414 -8.771 3.369 1.00 92.62 139 LEU A O 1
ATOM 1124 N N . LEU A 1 140 ? -0.465 -8.924 1.127 1.00 92.44 140 LEU A N 1
ATOM 1125 C CA . LEU A 1 140 ? -1.773 -9.583 1.068 1.00 92.44 140 LEU A CA 1
ATOM 1126 C C . LEU A 1 140 ? -1.736 -10.958 1.749 1.00 92.44 140 LEU A C 1
ATOM 1128 O O . LEU A 1 140 ? -2.626 -11.272 2.537 1.00 92.44 140 LEU A O 1
ATOM 1132 N N . THR A 1 141 ? -0.685 -11.751 1.511 1.00 92.62 141 THR A N 1
ATOM 1133 C CA . THR A 1 141 ? -0.470 -13.031 2.205 1.00 92.62 141 THR A CA 1
ATOM 1134 C C . THR A 1 141 ? -0.346 -12.830 3.714 1.00 92.62 141 THR A C 1
ATOM 1136 O O . THR A 1 141 ? -1.029 -13.517 4.470 1.00 92.62 141 THR A O 1
ATOM 1139 N N . TYR A 1 142 ? 0.446 -11.848 4.155 1.00 92.06 142 TYR A N 1
ATOM 1140 C CA . TYR A 1 142 ? 0.574 -11.520 5.574 1.00 92.06 142 TYR A CA 1
ATOM 1141 C C . TYR A 1 142 ? -0.781 -11.147 6.196 1.00 92.06 142 TYR A C 1
ATOM 1143 O O . TYR A 1 142 ? -1.140 -11.678 7.242 1.00 92.06 142 TYR A O 1
ATOM 1151 N N . CYS A 1 143 ? -1.572 -10.291 5.538 1.00 90.75 143 CYS A N 1
ATOM 1152 C CA . CYS A 1 143 ? -2.926 -9.947 5.987 1.00 90.75 143 CYS A CA 1
ATOM 1153 C C . CYS A 1 143 ? -3.846 -11.155 6.089 1.00 90.75 143 CYS A C 1
ATOM 1155 O O . CYS A 1 143 ? -4.687 -11.205 6.978 1.00 90.75 143 CYS A O 1
ATOM 1157 N N . ARG A 1 144 ? -3.729 -12.112 5.168 1.00 91.31 144 ARG A N 1
ATOM 1158 C CA . ARG A 1 144 ? -4.541 -13.326 5.208 1.00 91.31 144 ARG A CA 1
ATOM 1159 C C . ARG A 1 144 ? -4.223 -14.166 6.442 1.00 91.31 144 ARG A C 1
ATOM 1161 O O . ARG A 1 144 ? -5.149 -14.676 7.066 1.00 91.31 144 ARG A O 1
ATOM 1168 N N . GLU A 1 145 ? -2.944 -14.302 6.780 1.00 90.94 145 GLU A N 1
ATOM 1169 C CA . GLU A 1 145 ? -2.457 -15.115 7.904 1.00 90.94 145 GLU A CA 1
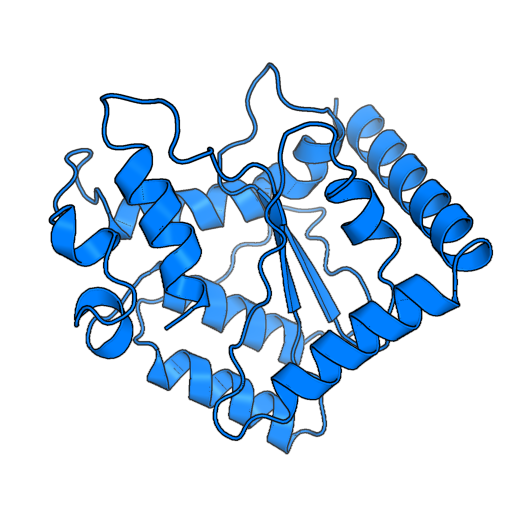ATOM 1170 C C . GLU A 1 145 ? -2.654 -14.428 9.264 1.00 90.94 145 GLU A C 1
ATOM 1172 O O . GLU A 1 145 ? -2.960 -15.089 10.253 1.00 90.94 145 GLU A O 1
ATOM 1177 N N . HIS A 1 146 ? -2.543 -13.100 9.301 1.00 89.38 146 HIS A N 1
ATOM 1178 C CA . HIS A 1 146 ? -2.618 -12.272 10.506 1.00 89.38 146 HIS A CA 1
ATOM 1179 C C . HIS A 1 146 ? -3.763 -11.260 10.417 1.00 89.38 146 HIS A C 1
ATOM 1181 O O . HIS A 1 146 ? -3.575 -10.064 10.637 1.00 89.38 146 HIS A O 1
ATOM 1187 N N . TYR A 1 147 ? -4.943 -11.729 10.015 1.00 88.44 147 TYR A N 1
ATOM 1188 C CA . TYR A 1 147 ? -6.071 -10.850 9.737 1.00 88.44 147 TYR A CA 1
ATOM 1189 C C . TYR A 1 147 ? -6.561 -10.142 11.006 1.00 88.44 147 TYR A C 1
ATOM 1191 O O . TYR A 1 147 ? -7.101 -10.775 11.911 1.00 88.44 147 TYR A O 1
ATOM 1199 N N . GLU A 1 148 ? -6.408 -8.821 11.042 1.00 88.12 148 GLU A N 1
ATOM 1200 C CA . GLU A 1 148 ? -6.855 -7.961 12.135 1.00 88.12 148 GLU A CA 1
ATOM 1201 C C . GLU A 1 148 ? -7.364 -6.627 11.575 1.00 88.12 148 GLU A C 1
ATOM 1203 O O . GLU A 1 148 ? -6.770 -6.052 10.661 1.00 88.12 148 GLU A O 1
ATOM 1208 N N . ALA A 1 149 ? -8.475 -6.128 12.119 1.00 88.06 149 ALA A N 1
ATOM 1209 C CA . ALA A 1 149 ? -9.019 -4.832 11.731 1.00 88.06 149 ALA A CA 1
ATOM 1210 C C . ALA A 1 149 ? -8.130 -3.681 12.236 1.00 88.06 149 ALA A C 1
ATOM 1212 O O . ALA A 1 149 ? -7.760 -3.629 13.410 1.00 88.06 149 ALA A O 1
ATOM 1213 N N . GLY A 1 150 ? -7.859 -2.700 11.371 1.00 87.06 150 GLY A N 1
ATOM 1214 C CA . GLY A 1 150 ? -7.068 -1.515 11.703 1.00 87.06 150 GLY A CA 1
ATOM 1215 C C . GLY A 1 150 ? -5.647 -1.518 11.134 1.00 87.06 150 GLY A C 1
ATOM 1216 O O . GLY A 1 150 ? -5.332 -2.219 10.176 1.00 87.06 150 GLY A O 1
ATOM 1217 N N . MET A 1 151 ? -4.794 -0.657 11.694 1.00 87.12 151 MET A N 1
ATOM 1218 C CA . MET A 1 151 ? -3.446 -0.435 11.169 1.00 87.12 151 MET A CA 1
ATOM 1219 C C . MET A 1 151 ? -2.539 -1.634 11.431 1.00 87.12 151 MET A C 1
ATOM 1221 O O . MET A 1 151 ? -2.185 -1.896 12.580 1.00 87.12 151 MET A O 1
ATOM 1225 N N . ILE A 1 152 ? -2.040 -2.253 10.365 1.00 87.50 152 ILE A N 1
ATOM 1226 C CA . ILE A 1 152 ? -0.926 -3.190 10.446 1.00 87.50 152 ILE A CA 1
ATOM 1227 C C . ILE A 1 152 ? 0.370 -2.386 10.456 1.00 87.50 152 ILE A C 1
ATOM 1229 O O . ILE A 1 152 ? 0.752 -1.737 9.477 1.00 87.50 152 ILE A O 1
ATOM 1233 N N . HIS A 1 153 ? 1.058 -2.432 11.593 1.00 86.06 153 HIS A N 1
ATOM 1234 C CA . HIS A 1 153 ? 2.309 -1.723 11.817 1.00 86.06 153 HIS A CA 1
ATOM 1235 C C . HIS A 1 153 ? 3.410 -2.697 12.228 1.00 86.06 153 HIS A C 1
ATOM 1237 O O . HIS A 1 153 ? 3.316 -3.380 13.242 1.00 86.06 153 HIS A O 1
ATOM 1243 N N . PHE A 1 154 ? 4.476 -2.743 11.431 1.00 83.00 154 PHE A N 1
ATOM 1244 C CA . PHE A 1 154 ? 5.662 -3.540 11.725 1.00 83.00 154 PHE A CA 1
ATOM 1245 C C . PHE A 1 154 ? 6.593 -2.762 12.665 1.00 83.00 154 PHE A C 1
ATOM 1247 O O . PHE A 1 154 ? 7.422 -1.974 12.207 1.00 83.00 154 PHE A O 1
ATOM 1254 N N . GLU A 1 155 ? 6.427 -2.950 13.980 1.00 71.62 155 GLU A N 1
ATOM 1255 C CA . GLU A 1 155 ? 7.287 -2.315 14.996 1.00 71.62 155 GLU A CA 1
ATOM 1256 C C . GLU A 1 155 ? 8.745 -2.786 14.912 1.00 71.62 155 GLU A C 1
ATOM 1258 O O . GLU A 1 155 ? 9.672 -2.004 15.132 1.00 71.62 155 GLU A O 1
ATOM 1263 N N . GLU A 1 156 ? 8.944 -4.059 14.575 1.00 70.12 156 GLU A N 1
ATOM 1264 C CA . GLU A 1 156 ? 10.255 -4.668 14.385 1.00 70.12 156 GLU A CA 1
ATOM 1265 C C . GLU A 1 156 ? 10.599 -4.814 12.899 1.00 70.12 156 GLU A C 1
ATOM 1267 O O . GLU A 1 156 ? 9.791 -4.580 11.995 1.00 70.12 156 GLU A O 1
ATOM 1272 N N . LYS A 1 157 ? 11.845 -5.204 12.616 1.00 71.00 157 LYS A N 1
ATOM 1273 C CA . LYS A 1 157 ? 12.298 -5.460 11.249 1.00 71.00 157 LYS A CA 1
ATOM 1274 C C . LYS A 1 157 ? 11.643 -6.734 10.704 1.00 71.00 157 LYS A C 1
ATOM 1276 O O . LYS A 1 157 ? 12.240 -7.807 10.716 1.00 71.00 157 LYS A O 1
ATOM 1281 N N . THR A 1 158 ? 10.439 -6.604 10.162 1.00 68.62 158 THR A N 1
ATOM 1282 C CA . THR A 1 158 ? 9.747 -7.704 9.489 1.00 68.62 158 THR A CA 1
ATOM 1283 C C . THR A 1 158 ? 10.315 -7.900 8.092 1.00 68.62 158 THR A C 1
ATOM 1285 O O . THR A 1 158 ? 10.269 -6.997 7.259 1.00 68.62 158 THR A O 1
ATOM 1288 N N . THR A 1 159 ? 10.872 -9.080 7.824 1.00 75.00 159 THR A N 1
ATOM 1289 C CA . THR A 1 159 ? 11.349 -9.440 6.484 1.00 75.00 159 THR A CA 1
ATOM 1290 C C . THR A 1 159 ? 10.255 -10.222 5.776 1.00 75.00 159 THR A C 1
ATOM 1292 O O . THR A 1 159 ? 9.967 -11.353 6.152 1.00 75.00 159 THR A O 1
ATOM 1295 N N . LEU A 1 160 ? 9.654 -9.625 4.749 1.00 84.69 160 LEU A N 1
ATOM 1296 C CA . LEU A 1 160 ? 8.710 -10.326 3.884 1.00 84.69 160 LEU A CA 1
ATOM 1297 C C . LEU A 1 160 ? 9.490 -11.112 2.828 1.00 84.69 160 LEU A C 1
ATOM 1299 O O . LEU A 1 160 ? 10.426 -10.589 2.214 1.00 84.69 160 LEU A O 1
ATOM 1303 N N . HIS A 1 161 ? 9.110 -12.369 2.598 1.00 88.94 161 HIS A N 1
ATOM 1304 C CA . HIS A 1 161 ? 9.666 -13.132 1.488 1.00 88.94 161 HIS A CA 1
ATOM 1305 C C . HIS A 1 161 ? 9.038 -12.647 0.178 1.00 88.94 161 HIS A C 1
ATOM 1307 O O . HIS A 1 161 ? 7.882 -12.935 -0.118 1.00 88.94 161 HIS A O 1
ATOM 1313 N N . VAL A 1 162 ? 9.806 -11.884 -0.601 1.00 94.94 162 VAL A N 1
ATOM 1314 C CA . VAL A 1 162 ? 9.331 -11.257 -1.838 1.00 94.94 162 VAL A CA 1
ATOM 1315 C C . VAL A 1 162 ? 9.971 -11.917 -3.051 1.00 94.94 162 VAL A C 1
ATOM 1317 O O . VAL A 1 162 ? 11.194 -11.910 -3.202 1.00 94.94 162 VAL A O 1
ATOM 1320 N N . SER A 1 163 ? 9.128 -12.417 -3.950 1.00 95.19 163 SER A N 1
ATOM 1321 C CA . SER A 1 163 ? 9.494 -12.893 -5.286 1.00 95.19 163 SER A CA 1
ATOM 1322 C C . SER A 1 163 ? 8.776 -12.057 -6.345 1.00 95.19 163 SER A C 1
ATOM 1324 O O . SER A 1 163 ? 7.672 -11.577 -6.106 1.00 95.19 163 SER A O 1
ATOM 1326 N N . LYS A 1 164 ? 9.402 -11.853 -7.510 1.00 95.50 164 LYS A N 1
ATOM 1327 C CA . LYS A 1 164 ? 8.766 -11.160 -8.642 1.00 95.50 164 LYS A CA 1
ATOM 1328 C C . LYS A 1 164 ? 7.474 -11.869 -9.053 1.00 95.50 164 LYS A C 1
ATOM 1330 O O . LYS A 1 164 ? 7.476 -13.087 -9.211 1.00 95.50 164 LYS A O 1
ATOM 1335 N N . CYS A 1 165 ? 6.418 -11.105 -9.312 1.00 95.75 165 CYS A N 1
ATOM 1336 C CA . CYS A 1 165 ? 5.187 -11.619 -9.911 1.00 95.75 165 CYS A CA 1
ATOM 1337 C C . CYS A 1 165 ? 4.511 -10.557 -10.787 1.00 95.75 165 CYS A C 1
ATOM 1339 O O . CYS A 1 165 ? 4.918 -9.396 -10.778 1.00 95.75 165 CYS A O 1
ATOM 1341 N N . ASN A 1 166 ? 3.509 -10.962 -11.563 1.00 93.38 166 ASN A N 1
ATOM 1342 C CA . ASN A 1 166 ? 2.686 -10.063 -12.370 1.00 93.38 166 ASN A CA 1
ATOM 1343 C C . ASN A 1 166 ? 1.439 -9.605 -11.591 1.00 93.38 166 ASN A C 1
ATOM 1345 O O . ASN A 1 166 ? 1.211 -10.032 -10.453 1.00 93.38 166 ASN A O 1
ATOM 1349 N N . VAL A 1 167 ? 0.634 -8.743 -12.215 1.00 91.25 167 VAL A N 1
ATOM 1350 C CA . VAL A 1 167 ? -0.612 -8.234 -11.628 1.00 91.25 167 VAL A CA 1
ATOM 1351 C C . VAL A 1 167 ? -1.652 -9.342 -11.408 1.00 91.25 167 VAL A C 1
ATOM 1353 O O . VAL A 1 167 ? -2.329 -9.346 -10.384 1.00 91.25 167 VAL A O 1
ATOM 1356 N N . ASP A 1 168 ? -1.715 -10.356 -12.279 1.00 91.31 168 ASP A N 1
ATOM 1357 C CA . ASP A 1 168 ? -2.649 -11.482 -12.122 1.00 91.31 168 ASP A CA 1
ATOM 1358 C C . ASP A 1 168 ? -2.420 -12.245 -10.814 1.00 91.31 168 ASP A C 1
ATOM 1360 O O . ASP A 1 168 ? -3.375 -12.608 -10.129 1.00 91.31 168 ASP A O 1
ATOM 1364 N N . ALA A 1 169 ? -1.158 -12.439 -10.419 1.00 93.56 169 ALA A N 1
ATOM 1365 C CA . ALA A 1 169 ? -0.816 -13.066 -9.145 1.00 93.56 169 ALA A CA 1
ATOM 1366 C C . ALA A 1 169 ? -1.236 -12.219 -7.930 1.00 93.56 169 ALA A C 1
ATOM 1368 O O . ALA A 1 169 ? -1.522 -12.772 -6.867 1.00 93.56 169 ALA A O 1
ATOM 1369 N N . VAL A 1 170 ? -1.278 -10.889 -8.070 1.00 92.38 170 VAL A N 1
ATOM 1370 C CA . VAL A 1 170 ? -1.825 -9.988 -7.043 1.00 92.38 170 VAL A CA 1
ATOM 1371 C C . VAL A 1 170 ? -3.344 -10.135 -6.987 1.00 92.38 170 VAL A C 1
ATOM 1373 O O . VAL A 1 170 ? -3.895 -10.323 -5.904 1.00 92.38 170 VAL A O 1
ATOM 1376 N N . TYR A 1 171 ? -4.015 -10.136 -8.142 1.00 90.62 171 TYR A N 1
ATOM 1377 C CA . TYR A 1 171 ? -5.460 -10.342 -8.216 1.00 90.62 171 TYR A CA 1
ATOM 1378 C C . TYR A 1 171 ? -5.892 -11.704 -7.662 1.00 90.62 171 TYR A C 1
ATOM 1380 O O . TYR A 1 171 ? -6.915 -11.779 -6.984 1.00 90.62 171 TYR A O 1
ATOM 1388 N N . GLU A 1 172 ? -5.122 -12.772 -7.883 1.00 92.06 172 GLU A N 1
ATOM 1389 C CA . GLU A 1 172 ? -5.395 -14.065 -7.243 1.00 92.06 172 GLU A CA 1
ATOM 1390 C C . GLU A 1 172 ? -5.280 -13.991 -5.718 1.00 92.06 172 GLU A C 1
ATOM 1392 O O . GLU A 1 172 ? -6.171 -14.478 -5.027 1.00 92.06 172 GLU A O 1
ATOM 1397 N N . ALA A 1 173 ? -4.260 -13.318 -5.172 1.00 92.31 173 ALA A N 1
ATOM 1398 C CA . ALA A 1 173 ? -4.144 -13.133 -3.723 1.00 92.31 173 ALA A CA 1
ATOM 1399 C C . ALA A 1 173 ? -5.341 -12.351 -3.139 1.00 92.31 173 ALA A C 1
ATOM 1401 O O . ALA A 1 173 ? -5.833 -12.673 -2.056 1.00 92.31 173 ALA A O 1
ATOM 1402 N N . CYS A 1 174 ? -5.869 -11.366 -3.874 1.00 90.19 174 CYS A N 1
ATOM 1403 C CA . CYS A 1 174 ? -7.109 -10.682 -3.502 1.00 90.19 174 CYS A CA 1
ATOM 1404 C C . CYS A 1 174 ? -8.330 -11.611 -3.549 1.00 90.19 174 CYS A C 1
ATOM 1406 O O . CYS A 1 174 ? -9.168 -11.594 -2.642 1.00 90.19 174 CYS A O 1
ATOM 1408 N N . ARG A 1 175 ? -8.440 -12.441 -4.594 1.00 89.69 175 ARG A N 1
ATOM 1409 C CA . ARG A 1 175 ? -9.520 -13.428 -4.719 1.00 89.69 175 ARG A CA 1
ATOM 1410 C C . ARG A 1 175 ? -9.485 -14.441 -3.581 1.00 89.69 175 ARG A C 1
ATOM 1412 O O . ARG A 1 175 ? -10.542 -14.789 -3.072 1.00 89.69 175 ARG A O 1
ATOM 1419 N N . GLU A 1 176 ? -8.306 -14.893 -3.166 1.00 91.50 176 GLU A N 1
ATOM 1420 C CA . GLU A 1 176 ? -8.138 -15.797 -2.022 1.00 91.50 176 GLU A CA 1
ATOM 1421 C C . GLU A 1 176 ? -8.682 -15.184 -0.726 1.00 91.50 176 GLU A C 1
ATOM 1423 O O . GLU A 1 176 ? -9.520 -15.806 -0.080 1.00 91.50 176 GLU A O 1
ATOM 1428 N N . LEU A 1 177 ? -8.303 -13.943 -0.394 1.00 90.12 177 LEU A N 1
ATOM 1429 C CA . LEU A 1 177 ? -8.863 -13.220 0.759 1.00 90.12 177 LEU A CA 1
ATOM 1430 C C . LEU A 1 177 ? -10.393 -13.117 0.686 1.00 90.12 177 LEU A C 1
ATOM 1432 O O . LEU A 1 177 ? -11.085 -13.392 1.661 1.00 90.12 177 LEU A O 1
ATOM 1436 N N . THR A 1 178 ? -10.922 -12.772 -0.487 1.00 87.75 178 THR A N 1
ATOM 1437 C CA . THR A 1 178 ? -12.370 -12.600 -0.681 1.00 87.75 178 THR A CA 1
ATOM 1438 C C . THR A 1 178 ? -13.130 -13.925 -0.545 1.00 87.75 178 THR A C 1
ATOM 1440 O O . THR A 1 178 ? -14.216 -13.951 0.025 1.00 87.75 178 THR A O 1
ATOM 1443 N N . ARG A 1 179 ? -12.565 -15.041 -1.033 1.00 90.19 179 ARG A N 1
ATOM 1444 C CA . ARG A 1 179 ? -13.138 -16.393 -0.870 1.00 90.19 179 ARG A CA 1
ATOM 1445 C C . ARG A 1 179 ? -13.179 -16.838 0.592 1.00 90.19 179 ARG A C 1
ATOM 1447 O O . ARG A 1 179 ? -14.039 -17.632 0.948 1.00 90.19 179 ARG A O 1
ATOM 1454 N N . GLU A 1 180 ? -12.269 -16.329 1.418 1.00 91.56 180 GLU A N 1
ATOM 1455 C CA . GLU A 1 180 ? -12.256 -16.529 2.872 1.00 91.56 180 GLU A CA 1
ATOM 1456 C C . GLU A 1 180 ? -13.161 -15.533 3.623 1.00 91.56 180 GLU A C 1
ATOM 1458 O O . GLU A 1 180 ? -13.044 -15.409 4.840 1.00 91.56 180 GLU A O 1
ATOM 1463 N N . GLU A 1 181 ? -14.023 -14.793 2.914 1.00 88.31 181 GLU A N 1
ATOM 1464 C CA . GLU A 1 181 ? -14.915 -13.759 3.468 1.00 88.31 181 GLU A CA 1
ATOM 1465 C C . GLU A 1 181 ? -14.169 -12.634 4.216 1.00 88.31 181 GLU A C 1
ATOM 1467 O O . GLU A 1 181 ? -14.747 -11.892 5.011 1.00 88.31 181 GLU A O 1
ATOM 1472 N N . LYS A 1 182 ? -12.869 -12.464 3.936 1.00 89.50 182 LYS A N 1
ATOM 1473 C CA . LYS A 1 182 ? -12.038 -11.397 4.501 1.00 89.50 182 LYS A CA 1
ATOM 1474 C C . LYS A 1 182 ? -12.139 -10.135 3.656 1.00 89.50 182 LYS A C 1
ATOM 1476 O O . LYS A 1 182 ? -12.141 -10.171 2.424 1.00 89.50 182 LYS A O 1
ATOM 1481 N N . LEU A 1 183 ? -12.146 -8.987 4.326 1.00 88.19 183 LEU A N 1
ATOM 1482 C CA . LEU A 1 183 ? -12.121 -7.692 3.663 1.00 88.19 183 LEU A CA 1
ATOM 1483 C C . LEU A 1 183 ? -10.702 -7.401 3.158 1.00 88.19 183 LEU A C 1
ATOM 1485 O O . LEU A 1 183 ? -9.731 -7.494 3.906 1.00 88.19 183 LEU A O 1
ATOM 1489 N N . LEU A 1 184 ? -10.573 -7.022 1.885 1.00 88.81 184 LEU A N 1
ATOM 1490 C CA . LEU A 1 184 ? -9.279 -6.649 1.310 1.00 88.81 184 LEU A CA 1
ATOM 1491 C C . LEU A 1 184 ? -8.645 -5.487 2.083 1.00 88.81 184 LEU A C 1
ATOM 1493 O O . LEU A 1 184 ? -9.350 -4.509 2.361 1.00 88.81 184 LEU A O 1
ATOM 1497 N N . PRO A 1 185 ? -7.343 -5.562 2.414 1.00 88.62 185 PRO A N 1
ATOM 1498 C CA . PRO A 1 185 ? -6.673 -4.442 3.037 1.00 88.62 185 PRO A CA 1
ATOM 1499 C C . PRO A 1 185 ? -6.565 -3.288 2.045 1.00 88.62 185 PRO A C 1
ATOM 1501 O O . PRO A 1 185 ? -6.413 -3.503 0.842 1.00 88.62 185 PRO A O 1
ATOM 1504 N N . PHE A 1 186 ? -6.591 -2.061 2.553 1.00 85.38 186 PHE A N 1
ATOM 1505 C CA . PHE A 1 186 ? -6.196 -0.903 1.761 1.00 85.38 186 PHE A CA 1
ATOM 1506 C C . PHE A 1 186 ? -4.854 -0.363 2.239 1.00 85.38 186 PHE A C 1
ATOM 1508 O O . PHE A 1 186 ? -4.340 -0.686 3.310 1.00 85.38 186 PHE A O 1
ATOM 1515 N N . PHE A 1 187 ? -4.258 0.464 1.401 1.00 85.25 187 PHE A N 1
ATOM 1516 C CA . PHE A 1 187 ? -2.900 0.930 1.582 1.00 85.25 187 PHE A CA 1
ATOM 1517 C C . PHE A 1 187 ? -2.916 2.452 1.571 1.00 85.25 187 PHE A C 1
ATOM 1519 O O . PHE A 1 187 ? -3.772 3.068 0.944 1.00 85.25 187 PHE A O 1
ATOM 1526 N N . ILE A 1 188 ? -2.013 3.076 2.311 1.00 82.94 188 ILE A N 1
ATOM 1527 C CA . ILE A 1 188 ? -1.850 4.523 2.318 1.00 82.94 188 ILE A CA 1
ATOM 1528 C C . ILE A 1 188 ? -0.384 4.801 2.053 1.00 82.94 188 ILE A C 1
ATOM 1530 O O . ILE A 1 188 ? 0.488 4.462 2.855 1.00 82.94 188 ILE A O 1
ATOM 1534 N N . LEU A 1 189 ? -0.135 5.422 0.906 1.00 83.38 189 LEU A N 1
ATOM 1535 C CA . LEU A 1 189 ? 1.185 5.852 0.493 1.00 83.38 189 LEU A CA 1
ATOM 1536 C C . LEU A 1 189 ? 1.325 7.358 0.716 1.00 83.38 189 LEU A C 1
ATOM 1538 O O . LEU A 1 189 ? 0.694 8.142 0.010 1.00 83.38 189 LEU A O 1
ATOM 1542 N N . ASP A 1 190 ? 2.148 7.755 1.683 1.00 83.69 190 ASP A N 1
ATOM 1543 C CA . ASP A 1 190 ? 2.461 9.163 1.961 1.00 83.69 190 ASP A CA 1
ATOM 1544 C C . ASP A 1 190 ? 3.804 9.567 1.315 1.00 83.69 190 ASP A C 1
ATOM 1546 O O . ASP A 1 190 ? 4.571 8.727 0.839 1.00 83.69 190 ASP A O 1
ATOM 1550 N N . GLU A 1 191 ? 4.092 10.867 1.278 1.00 78.81 191 GLU A N 1
ATOM 1551 C CA . GLU A 1 191 ? 5.335 11.455 0.761 1.00 78.81 191 GLU A CA 1
ATOM 1552 C C . GLU A 1 191 ? 5.675 11.029 -0.678 1.00 78.81 191 GLU A C 1
ATOM 1554 O O . GLU A 1 191 ? 6.844 10.907 -1.052 1.00 78.81 191 GLU A O 1
ATOM 1559 N N . MET A 1 192 ? 4.651 10.812 -1.511 1.00 74.12 192 MET A N 1
ATOM 1560 C CA . MET A 1 192 ? 4.840 10.767 -2.960 1.00 74.12 192 MET A CA 1
ATOM 1561 C C . MET A 1 192 ? 5.278 12.149 -3.443 1.00 74.12 192 MET A C 1
ATOM 1563 O O . MET A 1 192 ? 4.574 13.142 -3.245 1.00 74.12 192 MET A O 1
ATOM 1567 N N . THR A 1 193 ? 6.437 12.225 -4.088 1.00 62.25 193 THR A N 1
ATOM 1568 C CA . THR A 1 193 ? 6.936 13.465 -4.683 1.00 62.25 193 THR A CA 1
ATOM 1569 C C . THR A 1 193 ? 5.959 13.959 -5.748 1.00 62.25 193 THR A C 1
ATOM 1571 O O . THR A 1 193 ? 5.541 13.200 -6.625 1.00 62.25 193 THR A O 1
ATOM 1574 N N . SER A 1 194 ? 5.589 15.241 -5.691 1.00 50.34 194 SER A N 1
ATOM 1575 C CA . SER A 1 194 ? 4.751 15.840 -6.729 1.00 50.34 194 SER A CA 1
ATOM 1576 C C . SER A 1 194 ? 5.497 15.823 -8.067 1.00 50.34 194 SER A C 1
ATOM 1578 O O . SER A 1 194 ? 6.709 16.030 -8.122 1.00 50.34 194 SER A O 1
ATOM 1580 N N . ASN A 1 195 ? 4.770 15.633 -9.173 1.00 48.72 195 ASN A N 1
ATOM 1581 C CA . ASN A 1 195 ? 5.330 15.661 -10.536 1.00 48.72 195 ASN A CA 1
ATOM 1582 C C . ASN A 1 195 ? 6.002 17.012 -10.903 1.00 48.72 195 ASN A C 1
ATOM 1584 O O . ASN A 1 195 ? 6.470 17.167 -12.028 1.00 48.72 195 ASN A O 1
ATOM 1588 N N . ALA A 1 196 ? 5.986 18.005 -10.004 1.00 43.44 196 ALA A N 1
ATOM 1589 C CA . ALA A 1 196 ? 6.305 19.400 -10.278 1.00 43.44 196 ALA A CA 1
ATOM 1590 C C . ALA A 1 196 ? 7.805 19.726 -10.258 1.00 43.44 196 ALA A C 1
ATOM 1592 O O . ALA A 1 196 ? 8.197 20.720 -10.853 1.00 43.44 196 ALA A O 1
ATOM 1593 N N . ASN A 1 197 ? 8.652 18.916 -9.616 1.00 43.47 197 ASN A N 1
ATOM 1594 C CA . ASN A 1 197 ? 10.093 19.162 -9.563 1.00 43.47 197 ASN A CA 1
ATOM 1595 C C . ASN A 1 197 ? 10.855 17.837 -9.604 1.00 43.47 197 ASN A C 1
ATOM 1597 O O . ASN A 1 197 ? 10.557 16.958 -8.806 1.00 43.47 197 ASN A O 1
ATOM 1601 N N . ILE A 1 198 ? 11.841 17.722 -10.505 1.00 48.56 198 ILE A N 1
ATOM 1602 C CA . ILE A 1 198 ? 13.146 17.034 -10.361 1.00 48.56 198 ILE A CA 1
ATOM 1603 C C . ILE A 1 198 ? 13.598 16.501 -11.732 1.00 48.56 198 ILE A C 1
ATOM 1605 O O . ILE A 1 198 ? 13.102 15.497 -12.244 1.00 48.56 198 ILE A O 1
ATOM 1609 N N . ALA A 1 199 ? 14.624 17.155 -12.280 1.00 45.09 199 ALA A N 1
ATOM 1610 C CA . ALA A 1 199 ? 15.319 16.853 -13.534 1.00 45.09 199 ALA A CA 1
ATOM 1611 C C . ALA A 1 199 ? 16.148 15.540 -13.527 1.00 45.09 199 ALA A C 1
ATOM 1613 O O . ALA A 1 199 ? 16.996 15.340 -14.387 1.00 45.09 199 ALA A O 1
ATOM 1614 N N . ALA A 1 200 ? 15.922 14.639 -12.565 1.00 50.31 200 ALA A N 1
ATOM 1615 C CA . ALA A 1 200 ? 16.749 13.451 -12.310 1.00 50.31 200 ALA A CA 1
ATOM 1616 C C . ALA A 1 200 ? 15.930 12.145 -12.207 1.00 50.31 200 ALA A C 1
ATOM 1618 O O . ALA A 1 200 ? 16.210 11.288 -11.376 1.00 50.31 200 ALA A O 1
ATOM 1619 N N . GLY A 1 201 ? 14.866 12.000 -13.004 1.00 54.56 201 GLY A N 1
ATOM 1620 C CA . GLY A 1 201 ? 14.061 10.767 -13.055 1.00 54.56 201 GLY A CA 1
ATOM 1621 C C . GLY A 1 201 ? 13.050 10.573 -11.916 1.00 54.56 201 GLY A C 1
ATOM 1622 O O . GLY A 1 201 ? 12.297 9.600 -11.927 1.00 54.56 201 GLY A O 1
ATOM 1623 N N . GLY A 1 202 ? 12.952 11.526 -10.980 1.00 61.78 202 GLY A N 1
ATOM 1624 C CA . GLY A 1 202 ? 11.966 11.505 -9.889 1.00 61.78 202 GLY A CA 1
ATOM 1625 C C . GLY A 1 202 ? 10.512 11.443 -10.376 1.00 61.78 202 GLY A C 1
ATOM 1626 O O . GLY A 1 202 ? 9.689 10.758 -9.774 1.00 61.78 202 GLY A O 1
ATOM 1627 N N . LYS A 1 203 ? 10.220 12.065 -11.527 1.00 69.12 203 LYS A N 1
ATOM 1628 C CA . LYS A 1 203 ? 8.911 12.001 -12.197 1.00 69.12 203 LYS A CA 1
ATOM 1629 C C . LYS A 1 203 ? 8.513 10.567 -12.572 1.00 69.12 203 LYS A C 1
ATOM 1631 O O . LYS A 1 203 ? 7.365 10.183 -12.367 1.00 69.12 203 LYS A O 1
ATOM 1636 N N . ASN A 1 204 ? 9.456 9.764 -13.066 1.00 75.44 204 ASN A N 1
ATOM 1637 C CA . ASN A 1 204 ? 9.190 8.388 -13.493 1.00 75.44 204 ASN A CA 1
ATOM 1638 C C . ASN A 1 204 ? 8.971 7.469 -12.295 1.00 75.44 204 ASN A C 1
ATOM 1640 O O . ASN A 1 204 ? 8.095 6.616 -12.340 1.00 75.44 204 ASN A O 1
ATOM 1644 N N . VAL A 1 205 ? 9.737 7.657 -11.217 1.00 80.94 205 VAL A 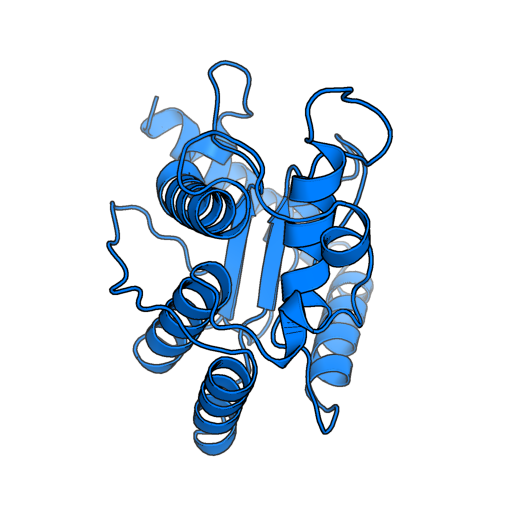N 1
ATOM 1645 C CA . VAL A 1 205 ? 9.573 6.880 -9.980 1.00 80.94 205 VAL A CA 1
ATOM 1646 C C . VAL A 1 205 ? 8.219 7.170 -9.337 1.00 80.94 205 VAL A C 1
ATOM 1648 O O . VAL A 1 205 ? 7.489 6.230 -9.042 1.00 80.94 205 VAL A O 1
ATOM 1651 N N . ALA A 1 206 ? 7.842 8.444 -9.192 1.00 79.81 206 ALA A N 1
ATOM 1652 C CA . ALA A 1 206 ? 6.540 8.821 -8.641 1.00 79.81 206 ALA A CA 1
ATOM 1653 C C . ALA A 1 206 ? 5.381 8.310 -9.513 1.00 79.81 206 ALA A C 1
ATOM 1655 O O . ALA A 1 206 ? 4.390 7.784 -9.004 1.00 79.81 206 ALA A O 1
ATOM 1656 N N . ALA A 1 207 ? 5.513 8.412 -10.840 1.00 83.94 207 ALA A N 1
ATOM 1657 C CA . ALA A 1 207 ? 4.529 7.862 -11.761 1.00 83.94 207 ALA A CA 1
ATOM 1658 C C . ALA A 1 207 ? 4.430 6.339 -11.661 1.00 83.94 207 ALA A C 1
ATOM 1660 O O . ALA A 1 207 ? 3.323 5.825 -11.542 1.00 83.94 207 ALA A O 1
ATOM 1661 N N . PHE A 1 208 ? 5.560 5.633 -11.612 1.00 88.19 208 PHE A N 1
ATOM 1662 C CA . PHE A 1 208 ? 5.591 4.188 -11.432 1.00 88.19 208 PHE A CA 1
ATOM 1663 C C . PHE A 1 208 ? 4.936 3.761 -10.122 1.00 88.19 208 PHE A C 1
ATOM 1665 O O . PHE A 1 208 ? 4.069 2.892 -10.136 1.00 88.19 208 PHE A O 1
ATOM 1672 N N . GLN A 1 209 ? 5.293 4.411 -9.014 1.00 86.81 209 GLN A N 1
ATOM 1673 C CA . GLN A 1 209 ? 4.706 4.144 -7.705 1.00 86.81 209 GLN A CA 1
ATOM 1674 C C . GLN A 1 209 ? 3.190 4.315 -7.728 1.00 86.81 209 GLN A C 1
ATOM 1676 O O . GLN A 1 209 ? 2.499 3.436 -7.237 1.00 86.81 209 GLN A O 1
ATOM 1681 N N . ARG A 1 210 ? 2.659 5.377 -8.350 1.00 84.25 210 ARG A N 1
ATOM 1682 C CA . ARG A 1 210 ? 1.203 5.535 -8.515 1.00 84.25 210 ARG A CA 1
ATOM 1683 C C . ARG A 1 210 ? 0.598 4.475 -9.430 1.00 84.25 210 ARG A C 1
ATOM 1685 O O . ARG A 1 210 ? -0.455 3.934 -9.116 1.00 84.25 210 ARG A O 1
ATOM 1692 N N . ASN A 1 211 ? 1.213 4.232 -10.581 1.00 86.81 211 ASN A N 1
ATOM 1693 C CA . ASN A 1 211 ? 0.619 3.438 -11.652 1.00 86.81 211 ASN A CA 1
ATOM 1694 C C . ASN A 1 211 ? 0.610 1.939 -11.335 1.00 86.81 211 ASN A C 1
ATOM 1696 O O . ASN A 1 211 ? -0.341 1.267 -11.717 1.00 86.81 211 ASN A O 1
ATOM 1700 N N . VAL A 1 212 ? 1.567 1.438 -10.542 1.00 87.06 212 VAL A N 1
ATOM 1701 C CA . VAL A 1 212 ? 1.518 0.072 -9.982 1.00 87.06 212 VAL A CA 1
ATOM 1702 C C . VAL A 1 212 ? 0.221 -0.180 -9.206 1.00 87.06 212 VAL A C 1
ATOM 1704 O O . VAL A 1 212 ? -0.272 -1.302 -9.201 1.00 87.06 212 VAL A O 1
ATOM 1707 N N . PHE A 1 213 ? -0.351 0.850 -8.578 1.00 80.00 213 PHE A N 1
ATOM 1708 C CA . PHE A 1 213 ? -1.597 0.753 -7.815 1.00 80.00 213 PHE A CA 1
ATOM 1709 C C . PHE A 1 213 ? -2.864 1.060 -8.631 1.00 80.00 213 PHE A C 1
ATOM 1711 O O . PHE A 1 213 ? -3.962 0.980 -8.087 1.00 80.00 213 PHE A O 1
ATOM 1718 N N . ARG A 1 214 ? -2.727 1.464 -9.902 1.00 78.38 214 ARG A N 1
ATOM 1719 C CA . ARG A 1 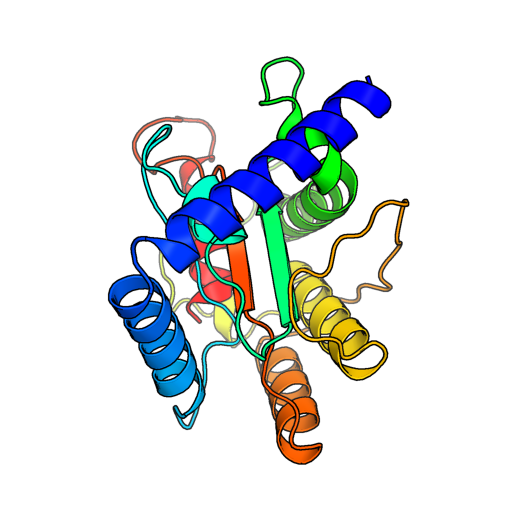214 ? -3.844 1.861 -10.785 1.00 78.38 214 ARG A CA 1
ATOM 1720 C C . ARG A 1 214 ? -4.093 0.890 -11.940 1.00 78.38 214 ARG A C 1
ATOM 1722 O O . ARG A 1 214 ? -5.109 1.041 -12.615 1.00 78.38 214 ARG A O 1
ATOM 1729 N N . ALA A 1 215 ? -3.147 -0.005 -12.201 1.00 70.56 215 ALA A N 1
ATOM 1730 C CA . ALA A 1 215 ? -3.246 -1.045 -13.217 1.00 70.56 215 ALA A CA 1
ATOM 1731 C C . ALA A 1 215 ? -3.990 -2.280 -12.699 1.00 70.56 215 ALA A C 1
ATOM 1733 O O . ALA A 1 215 ? -3.912 -2.538 -11.480 1.00 70.56 215 ALA A O 1
#

Radius of gyration: 16.99 Å; chains: 1; bounding box: 42×36×44 Å

Organism: NCBI:txid53985

pLDDT: mean 83.23, std 10.95, range [43.44, 95.75]

Sequence (215 aa):
MIDQAKKELELYRRRGEVIRNKCPEYCEEILKKIDDLFKSPHPLPFICVEGSSGMGKSQLAFALKGERPWFYWLASQVGVGSQNLYNNFSSISSQFYKFVTKDMAPAGVMVRLEADALNSISTLYFKESLWTYGFIRALLTYCREHYEAGMIHFEEKTTLHVSKCNVDAVYEACRELTREEKLLPFFILDEMTSNANIAAGGKNVAAFQRNVFRA

Secondary structure (DSSP, 8-state):
-HHHHHHHHHHHHHHHHHHHHH-HHHHHHHHHHHHHHHTSSS--S-------TTSSHHHHHHH---SSEEEEEESS---TTS-GGGGGGHHHHHHHHHHHHHHH-TTSS--S-HHHHH-TTSHHHHTS-BHHHHHHHHHHHHHHHT--SEEE---S--------B-HHHHHHHHHHHHHTTPPPPEEEEE-PPPTTS-TTTHHHHHHHHHHHTT-

Foldseek 3Di:
DLVVLVVVLVVLLVLLCVCCVVPVVVLVVVVVVLVVLCPPPQRLLADEDDDDPPPCQSSNQSNNFDQFEEEEAALDADDPPHDSNRVQRNLVNVQLNVQLCCLQPVPPDGPDDLVQLQDLPHCSQAPDFGQNLQSLLQVLVVCQVVPDGYYDTDNDNDDGDGDTDHVVSNSVSVVVCVVVVHDRYYYYYPHLDDCPDDPPCSNSSSSNVVSNSVD